Protein AF-0000000068181674 (afdb_homodimer)

Foldseek 3Di:
DFEEEEAPAPQVVVLCVVVVDDGDYYYPDDDLVVAAAAYEYEEADDLVSLQSNVVRHYKYWYFDFQDDPVCPPHRDHNVVRVVRVTDIDTDHHHDDDD/DFEEEEAPAPQVVVLCVVVVDDGDYYYPDDDLVVAAAAYEYEEADDLVSLQSNVVRHYKYWYFDFQDDPVCPPHRDHNVVRVVRVTDIDTDHHHDDDD

Nearest PDB structures (foldseek):
  8e8t-assembly2_B-2  TM=4.497E-01  e=5.467E-01  Homo sapiens
  2xoe-assembly1_A  TM=4.067E-01  e=7.596E-01  Bacillus anthracis
  1rlj-assembly1_A  TM=4.524E-01  e=8.665E-01  Bacillus subtilis
  4bmo-assembly1_B  TM=4.538E-01  e=2.483E+00  Bacillus cereus
  3gem-assembly1_A  TM=4.510E-01  e=2.483E+00  Pseudomonas savastanoi pv. phaseolicola 1448A

InterPro domains:
  IPR013443 CRISPR-associated protein Csx16 [PF09652] (4-93)
  IPR013443 CRISPR-associated protein Csx16 [TIGR02620] (4-96)

Organism: Nitrosomonas europaea (strain ATCC 19718 / CIP 103999 / KCTC 2705 / NBRC 14298) (NCBI:txid228410)

Structure (mmCIF, N/CA/C/O backbone):
data_AF-0000000068181674-model_v1
#
loop_
_entity.id
_entity.type
_entity.pdbx_description
1 polymer 'CRISPR-associated protein Csx16'
#
loop_
_atom_site.group_PDB
_atom_site.id
_atom_site.type_symbol
_atom_site.label_atom_id
_atom_site.label_alt_id
_atom_site.label_comp_id
_atom_site.label_asym_id
_atom_site.label_entity_id
_atom_site.label_seq_id
_atom_site.pdbx_PDB_ins_code
_atom_site.Cartn_x
_atom_site.Cartn_y
_atom_site.Cartn_z
_atom_site.occupancy
_atom_site.B_iso_or_equiv
_atom_site.auth_seq_id
_atom_site.auth_comp_id
_atom_site.auth_asym_id
_atom_site.auth_atom_id
_atom_site.pdbx_PDB_model_num
ATOM 1 N N . MET A 1 1 ? -7.051 23.75 1.435 1 91.75 1 MET A N 1
ATOM 2 C CA . MET A 1 1 ? -6.094 22.719 1.052 1 91.75 1 MET A CA 1
ATOM 3 C C . MET A 1 1 ? -5.191 22.344 2.227 1 91.75 1 MET A C 1
ATOM 5 O O . MET A 1 1 ? -4.543 23.219 2.812 1 91.75 1 MET A O 1
ATOM 9 N N . THR A 1 2 ? -5.293 21.156 2.771 1 97.38 2 THR A N 1
ATOM 10 C CA . THR A 1 2 ? -4.539 20.672 3.922 1 97.38 2 THR A CA 1
ATOM 11 C C . THR A 1 2 ? -3.496 19.641 3.494 1 97.38 2 THR A C 1
ATOM 13 O O . THR A 1 2 ? -3.779 18.766 2.666 1 97.38 2 THR A O 1
ATOM 16 N N . ILE A 1 3 ? -2.301 19.875 4.055 1 98 3 ILE A N 1
ATOM 17 C CA . ILE A 1 3 ? -1.263 18.859 3.855 1 98 3 ILE A CA 1
ATOM 18 C C . ILE A 1 3 ? -1.178 17.953 5.082 1 98 3 ILE A C 1
ATOM 20 O O . ILE A 1 3 ? -0.854 18.422 6.18 1 98 3 ILE A O 1
ATOM 24 N N . TRP A 1 4 ? -1.473 16.703 4.855 1 98.19 4 TRP A N 1
ATOM 25 C CA . TRP A 1 4 ? -1.435 15.688 5.898 1 98.19 4 TRP A CA 1
ATOM 26 C C . TRP A 1 4 ? -0.136 14.883 5.832 1 98.19 4 TRP A C 1
ATOM 28 O O . TRP A 1 4 ? 0.267 14.43 4.762 1 98.19 4 TRP A O 1
ATOM 38 N N . LEU A 1 5 ? 0.515 14.797 6.992 1 98.12 5 LEU A N 1
ATOM 39 C CA . LEU A 1 5 ? 1.576 13.805 7.156 1 98.12 5 LEU A CA 1
ATOM 40 C C . LEU A 1 5 ? 1.089 12.617 7.98 1 98.12 5 LEU A C 1
ATOM 42 O O . LEU A 1 5 ? 0.778 12.758 9.164 1 98.12 5 LEU A O 1
ATOM 46 N N . VAL A 1 6 ? 1.04 11.484 7.312 1 97.12 6 VAL A N 1
ATOM 47 C CA . VAL A 1 6 ? 0.484 10.305 7.973 1 97.12 6 VAL A CA 1
ATOM 48 C C . VAL A 1 6 ? 1.575 9.25 8.156 1 97.12 6 VAL A C 1
ATOM 50 O O . VAL A 1 6 ? 1.939 8.555 7.203 1 97.12 6 VAL A O 1
ATOM 53 N N . THR A 1 7 ? 2.062 9.094 9.344 1 95.38 7 THR A N 1
ATOM 54 C CA . THR A 1 7 ? 3.082 8.102 9.672 1 95.38 7 THR A CA 1
ATOM 55 C C . THR A 1 7 ? 3.225 7.961 11.188 1 95.38 7 THR A C 1
ATOM 57 O O . THR A 1 7 ? 3.08 8.938 11.93 1 95.38 7 THR A O 1
ATOM 60 N N . ARG A 1 8 ? 3.488 6.75 11.57 1 92.56 8 ARG A N 1
ATOM 61 C CA . ARG A 1 8 ? 3.75 6.527 12.992 1 92.56 8 ARG A CA 1
ATOM 62 C C . ARG A 1 8 ? 5.246 6.504 13.273 1 92.56 8 ARG A C 1
ATOM 64 O O . ARG A 1 8 ? 5.664 6.387 14.43 1 92.56 8 ARG A O 1
ATOM 71 N N . HIS A 1 9 ? 6.109 6.562 12.219 1 93.62 9 HIS A N 1
ATOM 72 C CA . HIS A 1 9 ? 7.555 6.391 12.359 1 93.62 9 HIS A CA 1
ATOM 73 C C . HIS A 1 9 ? 8.25 7.727 12.57 1 93.62 9 HIS A C 1
ATOM 75 O O . HIS A 1 9 ? 8.234 8.586 11.688 1 93.62 9 HIS A O 1
ATOM 81 N N . P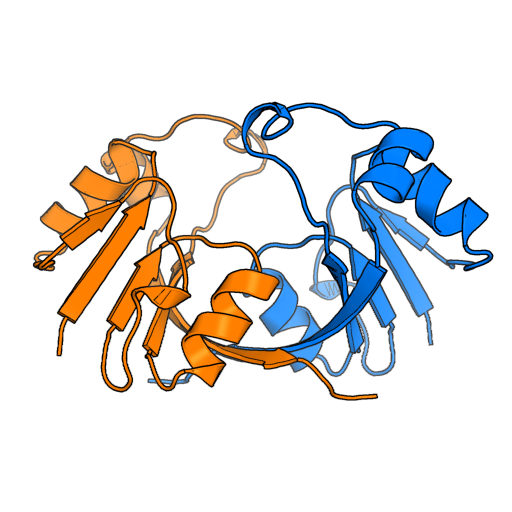RO A 1 10 ? 8.961 7.855 13.672 1 95.62 10 PRO A N 1
ATOM 82 C CA . PRO A 1 10 ? 9.641 9.125 13.938 1 95.62 10 PRO A CA 1
ATOM 83 C C . PRO A 1 10 ? 10.672 9.477 12.859 1 95.62 10 PRO A C 1
ATOM 85 O O . PRO A 1 10 ? 10.852 10.648 12.531 1 95.62 10 PRO A O 1
ATOM 88 N N . GLY A 1 11 ? 11.352 8.469 12.359 1 96.75 11 GLY A N 1
ATOM 89 C CA . GLY A 1 11 ? 12.312 8.703 11.297 1 96.75 11 GLY A CA 1
ATOM 90 C C . GLY A 1 11 ? 11.695 9.336 10.062 1 96.75 11 GLY A C 1
ATOM 91 O O . GLY A 1 11 ? 12.289 10.219 9.438 1 96.75 11 GLY A O 1
ATOM 92 N N . ALA A 1 12 ? 10.555 8.961 9.742 1 96.69 12 ALA A N 1
ATOM 93 C CA . ALA A 1 12 ? 9.852 9.508 8.586 1 96.69 12 ALA A CA 1
ATOM 94 C C . ALA A 1 12 ? 9.438 10.961 8.836 1 96.69 12 ALA A C 1
ATOM 96 O O . ALA A 1 12 ? 9.531 11.797 7.934 1 96.69 12 ALA A O 1
ATOM 97 N N . ILE A 1 13 ? 9 11.219 10.039 1 97.44 13 ILE A N 1
ATOM 98 C CA . ILE A 1 13 ? 8.617 12.578 10.391 1 97.44 13 ILE A CA 1
ATOM 99 C C . ILE A 1 13 ? 9.812 13.516 10.242 1 97.44 13 ILE A C 1
ATOM 101 O O . ILE A 1 13 ? 9.727 14.555 9.586 1 97.44 13 ILE A O 1
ATOM 105 N N . GLU A 1 14 ? 10.812 13.078 10.828 1 97.75 14 GLU A N 1
ATOM 106 C CA . GLU A 1 14 ? 12.039 13.867 10.773 1 97.75 14 GLU A CA 1
ATOM 107 C C . GLU A 1 14 ? 12.523 14.031 9.336 1 97.75 14 GLU A C 1
ATOM 109 O O . GLU A 1 14 ? 12.938 15.125 8.938 1 97.75 14 GLU A O 1
ATOM 114 N N . TRP A 1 15 ? 12.523 12.984 8.555 1 97.94 15 TRP A N 1
ATOM 115 C CA . TRP A 1 15 ? 12.977 13.016 7.168 1 97.94 15 TRP A CA 1
ATOM 116 C C . TRP A 1 15 ? 12.172 14.031 6.355 1 97.94 15 TRP A C 1
ATOM 118 O O . TRP A 1 15 ? 12.742 14.844 5.625 1 97.94 15 TRP A O 1
ATOM 128 N N . VAL A 1 16 ? 10.883 14.031 6.516 1 97.56 16 VAL A N 1
ATOM 129 C CA . VAL A 1 16 ? 10.023 14.945 5.77 1 97.56 16 VAL A CA 1
ATOM 130 C C . VAL A 1 16 ? 10.344 16.391 6.152 1 97.56 16 VAL A C 1
ATOM 132 O O . VAL A 1 16 ? 10.43 17.266 5.285 1 97.56 16 VAL A O 1
ATOM 135 N N . ALA A 1 17 ? 10.562 16.578 7.43 1 97.31 17 ALA A N 1
ATOM 136 C CA . ALA A 1 17 ? 10.93 17.906 7.898 1 97.31 17 ALA A CA 1
ATOM 137 C C . ALA A 1 17 ? 12.242 18.359 7.27 1 97.31 17 ALA A C 1
ATOM 139 O O . ALA A 1 17 ? 12.367 19.516 6.84 1 97.31 17 ALA A O 1
ATOM 140 N N . ARG A 1 18 ? 13.07 17.469 7.145 1 96.88 18 ARG A N 1
ATOM 141 C CA . ARG A 1 18 ? 14.391 17.797 6.602 1 96.88 18 ARG A CA 1
ATOM 142 C C . ARG A 1 18 ? 14.305 18.094 5.109 1 96.88 18 ARG A C 1
ATOM 144 O O . ARG A 1 18 ? 15.188 18.75 4.555 1 96.88 18 ARG A O 1
ATOM 151 N N . GLN A 1 19 ? 13.359 17.578 4.484 1 96.31 19 GLN A N 1
ATOM 152 C CA . GLN A 1 19 ? 13.156 17.859 3.068 1 96.31 19 GLN A CA 1
ATOM 153 C C . GLN A 1 19 ? 12.586 19.266 2.869 1 96.31 19 GLN A C 1
ATOM 155 O O . GLN A 1 19 ? 12.383 19.703 1.734 1 96.31 19 GLN A O 1
ATOM 160 N N . GLY A 1 20 ? 12.242 19.891 4.02 1 96.31 20 GLY A N 1
ATOM 161 C CA . GLY A 1 20 ? 11.695 21.234 3.949 1 96.31 20 GLY A CA 1
ATOM 162 C C . GLY A 1 20 ? 10.203 21.266 3.705 1 96.31 20 GLY A C 1
ATOM 163 O O . GLY A 1 20 ? 9.648 22.297 3.332 1 96.31 20 GLY A O 1
ATOM 164 N N . ILE A 1 21 ? 9.609 20.219 3.814 1 95.81 21 ILE A N 1
ATOM 165 C CA . ILE A 1 21 ? 8.172 20.141 3.592 1 95.81 21 ILE A CA 1
ATOM 166 C C . ILE A 1 21 ? 7.426 20.453 4.887 1 95.81 21 ILE A C 1
ATOM 168 O O . ILE A 1 21 ? 7.727 19.891 5.938 1 95.81 21 ILE A O 1
ATOM 172 N N . GLN A 1 22 ? 6.523 21.375 4.746 1 96.38 22 GLN A N 1
ATOM 173 C CA . GLN A 1 22 ? 5.637 21.688 5.859 1 96.38 22 GLN A CA 1
ATOM 174 C C . GLN A 1 22 ? 4.293 20.984 5.715 1 96.38 22 GLN A C 1
ATOM 176 O O . GLN A 1 22 ? 3.775 20.844 4.602 1 96.38 22 GLN A O 1
ATOM 181 N N . TRP A 1 23 ? 3.822 20.516 6.855 1 97.75 23 TRP A N 1
ATOM 182 C CA . TRP A 1 23 ? 2.492 19.922 6.863 1 97.75 23 TRP A CA 1
ATOM 183 C C . TRP A 1 23 ? 1.58 20.625 7.855 1 97.75 23 TRP A C 1
ATOM 185 O O . TRP A 1 23 ? 2.057 21.312 8.773 1 97.75 23 TRP A O 1
ATOM 195 N N . ASP A 1 24 ? 0.344 20.547 7.641 1 98.12 24 ASP A N 1
ATOM 196 C CA . ASP A 1 24 ? -0.648 21.203 8.484 1 98.12 24 ASP A CA 1
ATOM 197 C C . ASP A 1 24 ? -1.092 20.297 9.625 1 98.12 24 ASP A C 1
ATOM 199 O O . ASP A 1 24 ? -1.322 20.75 10.742 1 98.12 24 ASP A O 1
ATOM 203 N N . LYS A 1 25 ? -1.248 19.016 9.305 1 97.62 25 LYS A N 1
ATOM 204 C CA . LYS A 1 25 ? -1.729 18.016 10.258 1 97.62 25 LYS A CA 1
ATOM 205 C C . LYS A 1 25 ? -0.875 16.75 10.211 1 97.62 25 LYS A C 1
ATOM 207 O O . LYS A 1 25 ? -0.442 16.328 9.141 1 97.62 25 LYS A O 1
ATOM 212 N N . HIS A 1 26 ? -0.649 16.188 11.375 1 97.06 26 HIS A N 1
ATOM 213 C CA . HIS A 1 26 ? 0.052 14.906 11.508 1 97.06 26 HIS A CA 1
ATOM 214 C C . HIS A 1 26 ? -0.822 13.867 12.203 1 97.06 26 HIS A C 1
ATOM 216 O O . HIS A 1 26 ? -1.514 14.18 13.172 1 97.06 26 HIS A O 1
ATOM 222 N N . ALA A 1 27 ? -0.809 12.656 11.633 1 95 27 ALA A N 1
ATOM 223 C CA . ALA A 1 27 ? -1.52 11.555 12.273 1 95 27 ALA A CA 1
ATOM 224 C C . ALA A 1 27 ? -0.778 10.234 12.078 1 95 27 ALA A C 1
ATOM 226 O O . ALA A 1 27 ? -0.215 9.984 11.008 1 95 27 ALA A O 1
ATOM 227 N N . ALA A 1 28 ? -0.839 9.328 13.109 1 91.88 28 ALA A N 1
ATOM 228 C CA . ALA A 1 28 ? -0.29 7.977 12.977 1 91.88 28 ALA A CA 1
ATOM 229 C C . ALA A 1 28 ? -1.179 7.105 12.094 1 91.88 28 ALA A C 1
ATOM 231 O O . ALA A 1 28 ? -0.692 6.195 11.422 1 91.88 28 ALA A O 1
ATOM 232 N N . HIS A 1 29 ? -2.439 7.348 12.18 1 89 29 HIS A N 1
ATOM 233 C CA . HIS A 1 29 ? -3.447 6.664 11.383 1 89 29 HIS A CA 1
ATOM 234 C C . HIS A 1 29 ? -4.477 7.645 10.828 1 89 29 HIS A C 1
ATOM 236 O O . HIS A 1 29 ? -4.953 8.523 11.555 1 89 29 HIS A O 1
ATOM 242 N N . LEU A 1 30 ? -4.82 7.512 9.586 1 89.94 30 LEU A N 1
ATOM 243 C CA . LEU A 1 30 ? -5.727 8.453 8.945 1 89.94 30 LEU A CA 1
ATOM 244 C C . LEU A 1 30 ? -7.121 7.855 8.797 1 89.94 30 LEU A C 1
ATOM 246 O O . LEU A 1 30 ? -7.266 6.691 8.422 1 89.94 30 LEU A O 1
ATOM 250 N N . ASP A 1 31 ? -8.062 8.594 9.188 1 90.5 31 ASP A N 1
ATOM 251 C CA . ASP A 1 31 ? -9.438 8.336 8.789 1 90.5 31 ASP A CA 1
ATOM 252 C C . ASP A 1 31 ? -9.789 9.07 7.496 1 90.5 31 ASP A C 1
ATOM 254 O O . ASP A 1 31 ? -9.875 10.305 7.48 1 90.5 31 ASP A O 1
ATOM 258 N N . PRO A 1 32 ? -9.984 8.336 6.48 1 91.44 32 PRO A N 1
ATOM 259 C CA . PRO A 1 32 ? -10.211 8.984 5.184 1 91.44 32 PRO A CA 1
ATOM 260 C C . PRO A 1 32 ? -11.367 9.977 5.219 1 91.44 32 PRO A C 1
ATOM 262 O O . PRO A 1 32 ? -11.445 10.867 4.371 1 91.44 32 PRO A O 1
ATOM 265 N N . CYS A 1 33 ? -12.273 9.805 6.152 1 92 33 CYS A N 1
ATOM 266 C CA . CYS A 1 33 ? -13.422 10.703 6.238 1 92 33 CYS A CA 1
ATOM 267 C C . CYS A 1 33 ? -12.969 12.125 6.547 1 92 33 CYS A C 1
ATOM 269 O O . CYS A 1 33 ? -13.727 13.078 6.332 1 92 33 CYS A O 1
ATOM 271 N N . GLU A 1 34 ? -11.797 12.266 6.992 1 94.94 34 GLU A N 1
ATOM 272 C CA . GLU A 1 34 ? -11.266 13.578 7.336 1 94.94 34 GLU A CA 1
ATOM 273 C C . GLU A 1 34 ? -10.672 14.266 6.113 1 94.94 34 GLU A C 1
ATOM 275 O O . GLU A 1 34 ? -10.375 15.461 6.152 1 94.94 34 GLU A O 1
ATOM 280 N N . ILE A 1 35 ? -10.5 13.586 5.031 1 96.38 35 ILE A N 1
ATOM 281 C CA . ILE A 1 35 ? -9.859 14.109 3.828 1 96.38 35 ILE A CA 1
ATOM 282 C C . ILE A 1 35 ? -10.891 14.82 2.959 1 96.38 35 ILE A C 1
ATOM 284 O O . ILE A 1 35 ? -12.008 14.32 2.773 1 96.38 35 ILE A O 1
ATOM 288 N N . THR A 1 36 ? -10.523 15.922 2.498 1 96.06 36 THR A N 1
ATOM 289 C CA . THR A 1 36 ? -11.367 16.672 1.573 1 96.06 36 THR A CA 1
ATOM 290 C C . THR A 1 36 ? -10.672 16.844 0.228 1 96.06 36 THR A C 1
ATOM 292 O O . THR A 1 36 ? -9.445 16.719 0.135 1 96.06 36 THR A O 1
ATOM 295 N N . ALA A 1 37 ? -11.531 17.078 -0.773 1 97.81 37 ALA A N 1
ATOM 296 C CA . ALA A 1 37 ? -10.992 17.297 -2.111 1 97.81 37 ALA A CA 1
ATOM 297 C C . ALA A 1 37 ? -9.969 18.422 -2.109 1 97.81 37 ALA A C 1
ATOM 299 O O . ALA A 1 37 ? -10.188 19.469 -1.49 1 97.81 37 ALA A O 1
ATOM 300 N N . GLY A 1 38 ? -8.852 18.188 -2.746 1 98 38 GLY A N 1
ATOM 301 C CA . GLY A 1 38 ? -7.812 19.203 -2.834 1 98 38 GLY A CA 1
ATOM 302 C C . GLY A 1 38 ? -6.719 19.031 -1.796 1 98 38 GLY A C 1
ATOM 303 O O . GLY A 1 38 ? -5.648 19.625 -1.912 1 98 38 GLY A O 1
ATOM 304 N N . ASP A 1 39 ? -6.945 18.203 -0.782 1 98.38 39 ASP A N 1
ATOM 305 C CA . ASP A 1 39 ? -5.918 17.906 0.216 1 98.38 39 ASP A CA 1
ATOM 306 C C . ASP A 1 39 ? -4.766 17.125 -0.394 1 98.38 39 ASP A C 1
ATOM 308 O O . ASP A 1 39 ? -4.891 16.578 -1.496 1 98.38 39 ASP A O 1
ATOM 312 N N . THR A 1 40 ? -3.666 17.234 0.271 1 98.19 40 THR A N 1
ATOM 313 C CA . THR A 1 40 ? -2.508 16.391 -0.017 1 98.19 40 THR A CA 1
ATOM 314 C C . THR A 1 40 ? -2.199 15.477 1.163 1 98.19 40 THR A C 1
ATOM 316 O O . THR A 1 40 ? -2.16 15.922 2.311 1 98.19 40 THR A O 1
ATOM 319 N N . VAL A 1 41 ? -2.074 14.25 0.87 1 98.25 41 VAL A N 1
ATOM 320 C CA . VAL A 1 41 ? -1.727 13.281 1.903 1 98.25 41 VAL A CA 1
ATOM 321 C C . VAL A 1 41 ? -0.357 12.68 1.604 1 98.25 41 VAL A C 1
ATOM 323 O O . VAL A 1 41 ? -0.128 12.148 0.512 1 98.25 41 VAL A O 1
ATOM 326 N N . ILE A 1 42 ? 0.535 12.75 2.58 1 97.69 42 ILE A N 1
ATOM 327 C CA . ILE A 1 42 ? 1.885 12.203 2.498 1 97.69 42 ILE A CA 1
ATOM 328 C C . ILE A 1 42 ? 2.041 11.062 3.508 1 97.69 42 ILE A C 1
ATOM 330 O O . ILE A 1 42 ? 1.761 11.242 4.695 1 97.69 42 ILE A O 1
ATOM 334 N N . GLY A 1 43 ? 2.568 9.922 2.986 1 94.62 43 GLY A N 1
ATOM 335 C CA . GLY A 1 43 ? 2.848 8.805 3.871 1 94.62 43 GLY A CA 1
ATOM 336 C C . GLY A 1 43 ? 2.822 7.461 3.162 1 94.62 43 GLY A C 1
ATOM 337 O O . GLY A 1 43 ? 2.568 7.395 1.958 1 94.62 43 GLY A O 1
ATOM 338 N N . SER A 1 44 ? 3.189 6.449 3.863 1 90.44 44 SER A N 1
ATOM 339 C CA . SER A 1 44 ? 3.074 5.082 3.359 1 90.44 44 SER A CA 1
ATOM 340 C C . SER A 1 44 ? 1.793 4.418 3.855 1 90.44 44 SER A C 1
ATOM 342 O O . SER A 1 44 ? 1.709 4.008 5.016 1 90.44 44 SER A O 1
ATOM 344 N N . LEU A 1 45 ? 0.829 4.332 3.043 1 91.62 45 LEU A N 1
ATOM 345 C CA . LEU A 1 45 ? -0.489 3.848 3.441 1 91.62 45 LEU A CA 1
ATOM 346 C C . LEU A 1 45 ? -0.857 2.582 2.674 1 91.62 45 LEU A C 1
ATOM 348 O O . LEU A 1 45 ? -0.325 2.33 1.59 1 91.62 45 LEU A O 1
ATOM 352 N N . PRO A 1 46 ? -1.773 1.8 3.283 1 90.5 46 PRO A N 1
ATOM 353 C CA . PRO A 1 46 ? -2.283 0.651 2.529 1 90.5 46 PRO A CA 1
ATOM 354 C C . PRO A 1 46 ? -2.986 1.058 1.237 1 90.5 46 PRO A C 1
ATOM 356 O O . PRO A 1 46 ? -3.541 2.156 1.151 1 90.5 46 PRO A O 1
ATOM 359 N N . ILE A 1 47 ? -2.99 0.216 0.316 1 95 47 ILE A N 1
ATOM 360 C CA . ILE A 1 47 ? -3.514 0.462 -1.023 1 95 47 ILE A CA 1
ATOM 361 C C . ILE A 1 47 ? -4.969 0.92 -0.933 1 95 47 ILE A C 1
ATOM 363 O O . ILE A 1 47 ? -5.379 1.843 -1.64 1 95 47 ILE A O 1
ATOM 367 N N . ASN A 1 48 ? -5.777 0.306 -0.069 1 92.5 48 ASN A N 1
ATOM 368 C CA . ASN A 1 48 ? -7.199 0.626 0.004 1 92.5 48 ASN A CA 1
ATOM 369 C C . ASN A 1 48 ? -7.43 2.033 0.547 1 92.5 48 ASN A C 1
ATOM 371 O O . ASN A 1 48 ? -8.359 2.723 0.123 1 92.5 48 ASN A O 1
ATOM 375 N N . LEU A 1 49 ? -6.605 2.426 1.421 1 92.5 49 LEU A N 1
ATOM 376 C CA . LEU A 1 49 ? -6.734 3.775 1.957 1 92.5 49 LEU A CA 1
ATOM 377 C C . LEU A 1 49 ? -6.277 4.812 0.937 1 92.5 49 LEU A C 1
ATOM 379 O O . LEU A 1 49 ? -6.906 5.859 0.783 1 92.5 49 LEU A O 1
ATOM 383 N N . ALA A 1 50 ? -5.168 4.523 0.283 1 96.19 50 ALA A N 1
ATOM 384 C CA . ALA A 1 50 ? -4.703 5.402 -0.786 1 96.19 50 ALA A CA 1
ATOM 385 C C . ALA A 1 50 ? -5.777 5.578 -1.855 1 96.19 50 ALA A C 1
ATOM 387 O O . ALA A 1 50 ? -5.984 6.688 -2.359 1 96.19 50 ALA A O 1
ATOM 388 N N . ALA A 1 51 ? -6.445 4.523 -2.15 1 96.56 51 ALA A N 1
ATOM 389 C CA . ALA A 1 51 ? -7.523 4.582 -3.133 1 96.56 51 ALA A CA 1
ATOM 390 C C . ALA A 1 51 ? -8.648 5.5 -2.66 1 96.56 51 ALA A C 1
ATOM 392 O O . ALA A 1 51 ? -9.188 6.281 -3.443 1 96.56 51 ALA A O 1
ATOM 393 N N . GLU A 1 52 ? -8.977 5.336 -1.415 1 95.62 52 GLU A N 1
ATOM 394 C CA . GLU A 1 52 ? -10.031 6.184 -0.867 1 95.62 52 GLU A CA 1
ATOM 395 C C . GLU A 1 52 ? -9.633 7.656 -0.892 1 95.62 52 GLU A C 1
ATOM 397 O O . GLU A 1 52 ? -10.453 8.523 -1.194 1 95.62 52 GLU A O 1
ATOM 402 N N . ILE A 1 53 ? -8.406 7.941 -0.55 1 96.88 53 ILE A N 1
ATOM 403 C CA . ILE A 1 53 ? -7.867 9.297 -0.596 1 96.88 53 ILE A CA 1
ATOM 404 C C . ILE A 1 53 ? -8.016 9.867 -2.008 1 96.88 53 ILE A C 1
ATOM 406 O O . ILE A 1 53 ? -8.523 10.977 -2.188 1 96.88 53 ILE A O 1
ATOM 410 N N . CYS A 1 54 ? -7.586 9.117 -2.986 1 97.81 54 CYS A N 1
ATOM 411 C CA . CYS A 1 54 ? -7.699 9.539 -4.379 1 97.81 54 CYS A CA 1
ATOM 412 C C . CYS A 1 54 ? -9.164 9.727 -4.773 1 97.81 54 CYS A C 1
ATOM 414 O O . CYS A 1 54 ? -9.508 10.688 -5.461 1 97.81 54 CYS A O 1
ATOM 416 N N . ASN A 1 55 ? -9.938 8.812 -4.328 1 97 55 ASN A N 1
ATOM 417 C CA . ASN A 1 55 ? -11.359 8.867 -4.652 1 97 55 ASN A CA 1
ATOM 418 C C . ASN A 1 55 ? -12.008 10.141 -4.117 1 97 55 ASN A C 1
ATOM 420 O O . ASN A 1 55 ? -12.953 10.656 -4.715 1 97 55 ASN A O 1
ATOM 424 N N . ARG A 1 56 ? -11.531 10.633 -3.092 1 97.19 56 ARG A N 1
ATOM 425 C CA . ARG A 1 56 ? -12.086 11.82 -2.457 1 97.19 56 ARG A CA 1
ATOM 426 C C . ARG A 1 56 ? -11.492 13.094 -3.064 1 97.19 56 ARG A C 1
ATOM 428 O O . ARG A 1 56 ? -11.781 14.195 -2.607 1 97.19 56 ARG A O 1
ATOM 435 N N . GLY A 1 57 ? -10.633 12.875 -3.971 1 97.75 57 GLY A N 1
ATOM 436 C CA . GLY A 1 57 ? -10.133 14.008 -4.738 1 97.75 57 GLY A CA 1
ATOM 437 C C . GLY A 1 57 ? -8.883 14.625 -4.148 1 97.75 57 GLY A C 1
ATOM 438 O O . GLY A 1 57 ? -8.523 15.758 -4.48 1 97.75 57 GLY A O 1
ATOM 439 N N . ALA A 1 58 ? -8.227 13.898 -3.242 1 98.12 58 ALA A N 1
ATOM 440 C CA . ALA A 1 58 ? -6.965 14.367 -2.668 1 98.12 58 ALA A CA 1
ATOM 441 C C . ALA A 1 58 ? -5.77 13.773 -3.416 1 98.12 58 ALA A C 1
ATOM 443 O O . ALA A 1 58 ? -5.922 12.812 -4.176 1 98.12 58 ALA A O 1
ATOM 444 N N . ARG A 1 59 ? -4.66 14.406 -3.264 1 98.06 59 ARG A N 1
ATOM 445 C CA . ARG A 1 59 ? -3.414 13.891 -3.814 1 98.06 59 ARG A CA 1
ATOM 446 C C . ARG A 1 59 ? -2.699 13 -2.807 1 98.06 59 ARG A C 1
ATOM 448 O O . ARG A 1 59 ? -2.646 13.312 -1.616 1 98.06 59 ARG A O 1
ATOM 455 N N . TYR A 1 60 ? -2.176 11.922 -3.289 1 98.12 60 TYR A N 1
ATOM 456 C CA . TYR A 1 60 ? -1.485 10.977 -2.418 1 98.12 60 TYR A CA 1
ATOM 457 C C . TYR A 1 60 ? -0.017 10.844 -2.809 1 98.12 60 TYR A C 1
ATOM 459 O O . TYR A 1 60 ? 0.301 10.531 -3.957 1 98.12 60 TYR A O 1
ATOM 467 N N . PHE A 1 61 ? 0.845 11.102 -1.862 1 97.94 61 PHE A N 1
ATOM 468 C CA . PHE A 1 61 ? 2.285 10.945 -2.029 1 97.94 61 PHE A CA 1
ATOM 469 C C . PHE A 1 61 ? 2.811 9.828 -1.133 1 97.94 61 PHE A C 1
ATOM 471 O O . PHE A 1 61 ? 2.744 9.93 0.094 1 97.94 61 PHE A O 1
ATOM 478 N N . ASN A 1 62 ? 3.342 8.836 -1.743 1 97.25 62 ASN A N 1
ATOM 479 C CA . ASN A 1 62 ? 3.953 7.711 -1.045 1 97.25 62 ASN A CA 1
ATOM 480 C C . ASN A 1 62 ? 5.422 7.977 -0.729 1 97.25 62 ASN A C 1
ATOM 482 O O . ASN A 1 62 ? 6.148 8.523 -1.558 1 97.25 62 ASN A O 1
ATOM 486 N N . LEU A 1 63 ? 5.848 7.633 0.503 1 95.5 63 LEU A N 1
ATOM 487 C CA . LEU A 1 63 ? 7.273 7.598 0.826 1 95.5 63 LEU A CA 1
ATOM 488 C C . LEU A 1 63 ? 7.922 6.324 0.3 1 95.5 63 LEU A C 1
ATOM 490 O O . LEU A 1 63 ? 7.758 5.25 0.889 1 95.5 63 LEU A O 1
ATOM 494 N N . SER A 1 64 ? 8.664 6.422 -0.76 1 93 64 SER A N 1
ATOM 495 C CA . SER A 1 64 ? 9.312 5.281 -1.402 1 93 64 SER A CA 1
ATOM 496 C C . SER A 1 64 ? 10.773 5.168 -0.983 1 93 64 SER A C 1
ATOM 498 O O . SER A 1 64 ? 11.453 6.18 -0.792 1 93 64 SER A O 1
ATOM 500 N N . LEU A 1 65 ? 11.18 3.936 -0.887 1 92.06 65 LEU A N 1
ATOM 501 C CA . LEU A 1 65 ? 12.547 3.65 -0.452 1 92.06 65 LEU A CA 1
ATOM 502 C C . LEU A 1 65 ? 13.18 2.57 -1.323 1 92.06 65 LEU A C 1
ATOM 504 O O . LEU A 1 65 ? 12.477 1.703 -1.852 1 92.06 65 LEU A O 1
ATOM 508 N N . ASN A 1 66 ? 14.445 2.643 -1.565 1 90.19 66 ASN A N 1
ATOM 509 C CA . ASN A 1 66 ? 15.25 1.495 -1.968 1 90.19 66 ASN A CA 1
ATOM 510 C C . ASN A 1 66 ? 15.797 0.745 -0.759 1 90.19 66 ASN A C 1
ATOM 512 O O . ASN A 1 66 ? 16.953 0.938 -0.375 1 90.19 66 ASN A O 1
ATOM 516 N N . LEU A 1 67 ? 14.969 -0.025 -0.197 1 86.19 67 LEU A N 1
ATOM 517 C CA . LEU A 1 67 ? 15.242 -0.632 1.101 1 86.19 67 LEU A CA 1
ATOM 518 C C . LEU A 1 67 ? 15.844 -2.021 0.933 1 86.19 67 LEU A C 1
ATOM 520 O O . LEU A 1 67 ? 15.188 -2.932 0.422 1 86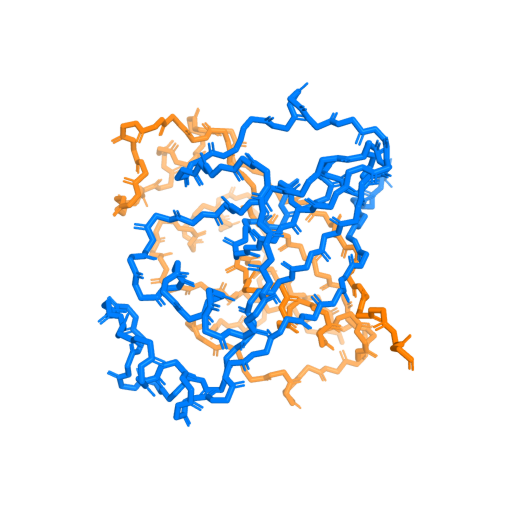.19 67 LEU A O 1
ATOM 524 N N . PRO A 1 68 ? 17.062 -2.113 1.347 1 86.56 68 PRO A N 1
ATOM 525 C CA . PRO A 1 68 ? 17.641 -3.461 1.295 1 86.56 68 PRO A CA 1
ATOM 526 C C . PRO A 1 68 ? 16.891 -4.449 2.195 1 86.56 68 PRO A C 1
ATOM 528 O O . PRO A 1 68 ? 16.266 -4.043 3.176 1 86.56 68 PRO A O 1
ATOM 531 N N . ALA A 1 69 ? 16.953 -5.711 1.847 1 81.5 69 ALA A N 1
ATOM 532 C CA . ALA A 1 69 ? 16.188 -6.766 2.504 1 81.5 69 ALA A CA 1
ATOM 533 C C . ALA A 1 69 ? 16.469 -6.805 4 1 81.5 69 ALA A C 1
ATOM 535 O O . ALA A 1 69 ? 15.57 -7.031 4.809 1 81.5 69 ALA A O 1
ATOM 536 N N . HIS A 1 70 ? 17.719 -6.508 4.387 1 85 70 HIS A N 1
ATOM 537 C CA . HIS A 1 70 ? 18.141 -6.691 5.777 1 85 70 HIS A CA 1
ATOM 538 C C . HIS A 1 70 ? 17.609 -5.559 6.656 1 85 70 HIS A C 1
ATOM 540 O O . HIS A 1 70 ? 17.641 -5.664 7.887 1 85 70 HIS A O 1
ATOM 546 N N . LEU A 1 71 ? 17.094 -4.516 6.117 1 86.5 71 LEU A N 1
ATOM 547 C CA . LEU A 1 71 ? 16.562 -3.389 6.879 1 86.5 71 LEU A CA 1
ATOM 548 C C . LEU A 1 71 ? 15.039 -3.455 6.969 1 86.5 71 LEU A C 1
ATOM 550 O O . LEU A 1 71 ? 14.422 -2.666 7.688 1 86.5 71 LEU A O 1
ATOM 554 N N . ARG A 1 72 ? 14.492 -4.418 6.266 1 79.12 72 ARG A N 1
ATOM 555 C CA . ARG A 1 72 ? 13.039 -4.516 6.273 1 79.12 72 ARG A CA 1
ATOM 556 C C . ARG A 1 72 ? 12.523 -4.922 7.648 1 79.12 72 ARG A C 1
ATOM 558 O O . ARG A 1 72 ? 13.133 -5.746 8.328 1 79.12 72 ARG A O 1
ATOM 565 N N . GLY A 1 73 ? 11.383 -4.289 8.07 1 75.81 73 GLY A N 1
ATOM 566 C CA . GLY A 1 73 ? 10.766 -4.59 9.352 1 75.81 73 GLY A CA 1
ATOM 567 C C . GLY A 1 73 ? 11.383 -3.818 10.5 1 75.81 73 GLY A C 1
ATOM 568 O O . GLY A 1 73 ? 10.945 -3.949 11.648 1 75.81 73 GLY A O 1
ATOM 569 N N . ARG A 1 74 ? 12.391 -3.02 10.242 1 83.94 74 ARG A N 1
ATOM 570 C CA . ARG A 1 74 ? 13.055 -2.246 11.281 1 83.94 74 ARG A CA 1
ATOM 571 C C . ARG A 1 74 ? 12.609 -0.789 11.258 1 83.94 74 ARG A C 1
ATOM 573 O O . ARG A 1 74 ? 12.188 -0.283 10.211 1 83.94 74 ARG A O 1
ATOM 580 N N . GLU A 1 75 ? 12.711 -0.271 12.445 1 91.25 75 GLU A N 1
ATOM 581 C CA . GLU A 1 75 ? 12.523 1.175 12.516 1 91.25 75 GLU A CA 1
ATOM 582 C C . GLU A 1 75 ? 13.75 1.921 12.008 1 91.25 75 GLU A C 1
ATOM 584 O O . GLU A 1 75 ? 14.859 1.709 12.508 1 91.25 75 GLU A O 1
ATOM 589 N N . LEU A 1 76 ? 13.586 2.842 11.109 1 94.75 76 LEU A N 1
ATOM 590 C CA . LEU A 1 76 ? 14.695 3.559 10.484 1 94.75 76 LEU A CA 1
ATOM 591 C C . LEU A 1 76 ? 14.719 5.016 10.93 1 94.75 76 LEU A C 1
ATOM 593 O O . LEU A 1 76 ? 13.664 5.629 11.125 1 94.75 76 LEU A O 1
ATOM 597 N N . ASP A 1 77 ? 15.938 5.5 11.055 1 96.12 77 ASP A N 1
ATOM 598 C CA . ASP A 1 77 ? 16.047 6.93 11.32 1 96.12 77 ASP A CA 1
ATOM 599 C C . ASP A 1 77 ? 16.156 7.727 10.023 1 96.12 77 ASP A C 1
ATOM 601 O O . ASP A 1 77 ? 16.219 7.148 8.938 1 96.12 77 ASP A O 1
ATOM 605 N N . ALA A 1 78 ? 16.109 9.055 10.109 1 97.06 78 ALA A N 1
ATOM 606 C CA . ALA A 1 78 ? 16.062 9.938 8.945 1 97.06 78 ALA A CA 1
ATOM 607 C C . ALA A 1 78 ? 17.312 9.773 8.078 1 97.06 78 ALA A C 1
ATOM 609 O O . ALA A 1 78 ? 17.234 9.828 6.852 1 97.06 78 ALA A O 1
ATOM 610 N N . ALA A 1 79 ? 18.391 9.641 8.711 1 96.94 79 ALA A N 1
ATOM 611 C CA . ALA A 1 79 ? 19.641 9.477 7.965 1 96.94 79 ALA A CA 1
ATOM 612 C C . ALA A 1 79 ? 19.625 8.188 7.148 1 96.94 79 ALA A C 1
ATOM 614 O O . ALA A 1 79 ? 20.062 8.18 5.992 1 96.94 79 ALA A O 1
ATOM 615 N N . THR A 1 80 ? 19.141 7.152 7.781 1 96.44 80 THR A N 1
ATOM 616 C CA . THR A 1 80 ? 19.047 5.879 7.078 1 96.44 80 THR A CA 1
ATOM 617 C C . THR A 1 80 ? 18.047 5.973 5.926 1 96.44 80 THR A C 1
ATOM 619 O O . THR A 1 80 ? 18.281 5.414 4.852 1 96.44 80 THR A O 1
ATOM 622 N N . LEU A 1 81 ? 16.938 6.684 6.141 1 96.44 81 LEU A N 1
ATOM 623 C CA . LEU A 1 81 ? 15.977 6.898 5.059 1 96.44 81 LEU A CA 1
ATOM 624 C C . LEU A 1 81 ? 16.641 7.594 3.875 1 96.44 81 LEU A C 1
ATOM 626 O O . LEU A 1 81 ? 16.438 7.199 2.725 1 96.44 81 LEU A O 1
ATOM 630 N N . THR A 1 82 ? 17.406 8.547 4.203 1 96.31 82 THR A N 1
ATOM 631 C CA . THR A 1 82 ? 18.141 9.266 3.156 1 96.31 82 THR A CA 1
ATOM 632 C C . THR A 1 82 ? 19.094 8.328 2.422 1 96.31 82 THR A C 1
ATOM 634 O O . THR A 1 82 ? 19.156 8.352 1.191 1 96.31 82 THR A O 1
ATOM 637 N N . ALA A 1 83 ? 19.75 7.484 3.176 1 95.69 83 ALA A N 1
ATOM 638 C CA . ALA A 1 83 ? 20.688 6.527 2.596 1 95.69 83 ALA A CA 1
ATOM 639 C C . ALA A 1 83 ? 19.953 5.531 1.695 1 95.69 83 ALA A C 1
ATOM 641 O O . ALA A 1 83 ? 20.516 5.059 0.704 1 95.69 83 ALA A O 1
ATOM 642 N N . CYS A 1 84 ? 18.734 5.281 2.068 1 95.44 84 CYS A N 1
ATOM 643 C CA . CYS A 1 84 ? 17.922 4.359 1.283 1 95.44 84 CYS A CA 1
ATOM 644 C C . CYS A 1 84 ? 17.219 5.09 0.147 1 95.44 84 CYS A C 1
ATOM 646 O O . CYS A 1 84 ? 16.297 4.551 -0.46 1 95.44 84 CYS A O 1
ATOM 648 N N . GLU A 1 85 ? 17.547 6.348 -0.114 1 95.69 85 GLU A N 1
ATOM 649 C CA . GLU A 1 85 ? 17.047 7.156 -1.222 1 95.69 85 GLU A CA 1
ATOM 650 C C . GLU A 1 85 ? 15.539 7.383 -1.104 1 95.69 85 GLU A C 1
ATOM 652 O O . GLU A 1 85 ? 14.805 7.23 -2.082 1 95.69 85 GLU A O 1
ATOM 657 N N . ALA A 1 86 ? 15.203 7.727 0.064 1 95.38 86 ALA A N 1
ATOM 658 C CA . ALA A 1 86 ? 13.797 8.039 0.303 1 95.38 86 ALA A CA 1
ATOM 659 C C . ALA A 1 86 ? 13.32 9.156 -0.625 1 95.38 86 ALA A C 1
ATOM 661 O O . ALA A 1 86 ? 14.047 10.117 -0.872 1 95.38 86 ALA A O 1
ATOM 662 N N . ARG A 1 87 ? 12.195 9.031 -1.181 1 94.88 87 ARG A N 1
ATOM 663 C CA . ARG A 1 87 ? 11.57 10.047 -2.025 1 94.88 87 ARG A CA 1
ATOM 664 C C . ARG A 1 87 ? 10.055 10.023 -1.878 1 94.88 87 ARG A C 1
ATOM 666 O O . ARG A 1 87 ? 9.469 8.992 -1.534 1 94.88 87 ARG A O 1
ATOM 673 N N . LEU A 1 88 ? 9.438 11.117 -2.146 1 96.12 88 LEU A N 1
ATOM 674 C CA . LEU A 1 88 ? 7.98 11.227 -2.203 1 96.12 88 LEU A CA 1
ATOM 675 C C . LEU A 1 88 ? 7.484 11.148 -3.645 1 96.12 88 LEU A C 1
ATOM 677 O O . LEU A 1 88 ? 7.891 11.953 -4.484 1 96.12 88 LEU A O 1
ATOM 681 N N . GLU A 1 89 ? 6.699 10.188 -3.879 1 97 89 GLU A N 1
ATOM 682 C CA . GLU A 1 89 ? 6.188 9.984 -5.23 1 97 89 GLU A CA 1
ATOM 683 C C . GLU A 1 89 ? 4.66 9.961 -5.242 1 97 89 GLU A C 1
ATOM 685 O O . GLU A 1 89 ? 4.039 9.289 -4.414 1 97 89 GLU A O 1
ATOM 690 N N . GLU A 1 90 ? 4.156 10.664 -6.195 1 97.94 90 GLU A N 1
ATOM 691 C CA . GLU A 1 90 ? 2.701 10.75 -6.285 1 97.94 90 GLU A CA 1
ATOM 692 C C . GLU A 1 90 ? 2.129 9.562 -7.059 1 97.94 90 GLU A C 1
ATOM 694 O O . GLU A 1 90 ? 2.67 9.172 -8.094 1 97.94 90 GLU A O 1
ATOM 699 N N . TYR A 1 91 ? 1.053 9.047 -6.551 1 98.25 91 TYR A N 1
ATOM 700 C CA . TYR A 1 91 ? 0.365 7.941 -7.203 1 98.25 91 TYR A CA 1
ATOM 701 C C . TYR A 1 91 ? -1.129 8.219 -7.32 1 98.25 91 TYR A C 1
ATOM 703 O O . TYR A 1 91 ? -1.705 8.914 -6.48 1 98.25 91 TYR A O 1
ATOM 711 N N . ILE A 1 92 ? -1.696 7.734 -8.367 1 98.19 92 ILE A N 1
ATOM 712 C CA . ILE A 1 92 ? -3.145 7.59 -8.469 1 98.19 92 ILE A CA 1
ATOM 713 C C . ILE A 1 92 ? -3.533 6.129 -8.242 1 98.19 92 ILE A C 1
ATOM 715 O O . ILE A 1 92 ? -2.984 5.227 -8.883 1 98.19 92 ILE A O 1
ATOM 719 N N . VAL A 1 93 ? -4.367 5.941 -7.332 1 98 93 VAL A N 1
ATOM 720 C CA . VAL A 1 93 ? -4.852 4.609 -6.984 1 98 93 VAL A CA 1
ATOM 721 C C . VAL A 1 93 ? -6.367 4.551 -7.156 1 98 93 VAL A C 1
ATOM 723 O O . VAL A 1 93 ? -7.094 5.395 -6.621 1 98 93 VAL A O 1
ATOM 726 N N . LYS A 1 94 ? -6.836 3.545 -7.91 1 98 94 LYS A N 1
ATOM 727 C CA . LYS A 1 94 ? -8.266 3.408 -8.18 1 98 94 LYS A CA 1
ATOM 728 C C . LYS A 1 94 ? -8.719 1.958 -8.031 1 98 94 LYS A C 1
ATOM 730 O O . LYS A 1 94 ? -8.102 1.053 -8.602 1 98 94 LYS A O 1
ATOM 735 N N . LYS A 1 95 ? -9.711 1.772 -7.246 1 97.44 95 LYS A N 1
ATOM 736 C CA . LYS A 1 95 ? -10.344 0.456 -7.207 1 97.44 95 LYS A CA 1
ATOM 737 C C . LYS A 1 95 ? -11.062 0.151 -8.516 1 97.44 95 LYS A C 1
ATOM 739 O O . LYS A 1 95 ? -11.781 1 -9.047 1 97.44 95 LYS A O 1
ATOM 744 N N . VAL A 1 96 ? -10.781 -1.021 -9.008 1 95.62 96 VAL A N 1
ATOM 745 C CA . VAL A 1 96 ? -11.484 -1.429 -10.219 1 95.62 96 VAL A CA 1
ATOM 746 C C . VAL A 1 96 ? -12.883 -1.929 -9.859 1 95.62 96 VAL A C 1
ATOM 748 O O . VAL A 1 96 ? -13.039 -2.785 -8.984 1 95.62 96 VAL A O 1
ATOM 751 N N . ASN A 1 97 ? -13.898 -1.247 -10.219 1 82.12 97 ASN A N 1
ATOM 752 C CA . ASN A 1 97 ? -15.281 -1.624 -9.938 1 82.12 97 ASN A CA 1
ATOM 753 C C . ASN A 1 97 ? -15.695 -2.865 -10.727 1 82.12 97 ASN A C 1
ATOM 755 O O . ASN A 1 97 ? -15.375 -2.992 -11.906 1 82.12 97 ASN A O 1
ATOM 759 N N . SER A 1 98 ? -15.891 -3.967 -10.039 1 56.09 98 SER A N 1
ATOM 760 C CA . SER A 1 98 ? -16.453 -5.105 -10.758 1 56.09 98 SER A CA 1
ATOM 761 C C . SER A 1 98 ? -17.812 -4.773 -11.344 1 56.09 98 SER A C 1
ATOM 763 O O . SER A 1 98 ? -18.531 -3.932 -10.805 1 56.09 98 SER A O 1
ATOM 765 N N . MET B 1 1 ? -0.362 -16.734 -18.922 1 91.81 1 MET B N 1
ATOM 766 C CA . MET B 1 1 ? -0.97 -15.992 -17.812 1 91.81 1 MET B CA 1
ATOM 767 C C . MET B 1 1 ? -0.714 -16.688 -16.484 1 91.81 1 MET B C 1
ATOM 769 O O . MET B 1 1 ? -1.031 -17.859 -16.328 1 91.81 1 MET B O 1
ATOM 773 N N . THR B 1 2 ? 0.081 -16.109 -15.602 1 97.38 2 THR B N 1
ATOM 774 C CA . THR B 1 2 ? 0.459 -16.656 -14.305 1 97.38 2 THR B CA 1
ATOM 775 C C . THR B 1 2 ? -0.257 -15.93 -13.172 1 97.38 2 THR B C 1
ATOM 777 O O . THR B 1 2 ? -0.365 -14.703 -13.188 1 97.38 2 THR B O 1
ATOM 780 N N . ILE B 1 3 ? -0.79 -16.781 -12.281 1 97.94 3 ILE B N 1
ATOM 781 C CA . ILE B 1 3 ? -1.356 -16.203 -11.062 1 97.94 3 ILE B CA 1
ATOM 782 C C . ILE B 1 3 ? -0.347 -16.312 -9.922 1 97.94 3 ILE B C 1
ATOM 784 O O . ILE B 1 3 ? 0.023 -17.422 -9.516 1 97.94 3 ILE B O 1
ATOM 788 N N . TRP B 1 4 ? 0.069 -15.156 -9.445 1 98.19 4 TRP B N 1
ATOM 789 C CA . TRP B 1 4 ? 1.022 -15.055 -8.344 1 98.19 4 TRP B CA 1
ATOM 790 C C . TRP B 1 4 ? 0.305 -14.789 -7.023 1 98.19 4 TRP B C 1
ATOM 792 O O . TRP B 1 4 ? -0.554 -13.906 -6.938 1 98.19 4 TRP B O 1
ATOM 802 N N . LEU B 1 5 ? 0.629 -15.625 -6.035 1 98.12 5 LEU B N 1
ATOM 803 C CA . LEU B 1 5 ? 0.281 -15.297 -4.656 1 98.12 5 LEU B CA 1
ATOM 804 C C . LEU B 1 5 ? 1.499 -14.781 -3.898 1 98.12 5 LEU B C 1
ATOM 806 O O . LEU B 1 5 ? 2.461 -15.523 -3.682 1 98.12 5 LEU B O 1
ATOM 810 N N . VAL B 1 6 ? 1.427 -13.531 -3.512 1 97.06 6 VAL B N 1
ATOM 811 C CA . VAL B 1 6 ? 2.582 -12.906 -2.877 1 97.06 6 VAL B CA 1
ATOM 812 C C . VAL B 1 6 ? 2.248 -12.555 -1.429 1 97.06 6 VAL B C 1
ATOM 814 O O . VAL B 1 6 ? 1.565 -11.562 -1.165 1 97.06 6 VAL B O 1
ATOM 817 N N . THR B 1 7 ? 2.74 -13.305 -0.497 1 95.31 7 THR B N 1
ATOM 818 C CA . THR B 1 7 ? 2.535 -13.07 0.929 1 95.31 7 THR B CA 1
ATOM 819 C C . THR B 1 7 ? 3.48 -13.93 1.76 1 95.31 7 THR B C 1
ATOM 821 O O . THR B 1 7 ? 3.795 -15.062 1.378 1 95.31 7 THR B O 1
ATOM 824 N N . ARG B 1 8 ? 3.902 -13.352 2.826 1 92.5 8 ARG B N 1
ATOM 825 C CA . ARG B 1 8 ? 4.723 -14.133 3.746 1 92.5 8 ARG B CA 1
ATOM 826 C C . ARG B 1 8 ? 3.875 -14.719 4.871 1 92.5 8 ARG B C 1
ATOM 828 O O . ARG B 1 8 ? 4.379 -15.469 5.711 1 92.5 8 ARG B O 1
ATOM 835 N N . HIS B 1 9 ? 2.574 -14.367 4.969 1 93.56 9 HIS B N 1
ATOM 836 C CA . HIS B 1 9 ? 1.716 -14.734 6.09 1 93.56 9 HIS B CA 1
ATOM 837 C C . HIS B 1 9 ? 0.988 -16.047 5.824 1 93.56 9 HIS B C 1
ATOM 839 O O . HIS B 1 9 ? 0.175 -16.125 4.898 1 93.56 9 HIS B O 1
ATOM 845 N N . PRO B 1 10 ? 1.174 -17.031 6.676 1 95.56 10 PRO B N 1
ATOM 846 C CA . PRO B 1 10 ? 0.512 -18.312 6.461 1 95.56 10 PRO B CA 1
ATOM 847 C C . PRO B 1 10 ? -1.011 -18.203 6.469 1 95.56 10 PRO B C 1
ATOM 849 O O . PRO B 1 10 ? -1.689 -18.922 5.727 1 95.56 10 PRO B O 1
ATOM 852 N N . GLY B 1 11 ? -1.509 -17.328 7.328 1 96.75 11 GLY B N 1
ATOM 853 C CA . GLY B 1 11 ? -2.949 -17.125 7.359 1 96.75 11 GLY B CA 1
ATOM 854 C C . GLY B 1 11 ? -3.514 -16.672 6.027 1 96.75 11 GLY B C 1
ATOM 855 O O . GLY B 1 11 ? -4.59 -17.109 5.617 1 96.75 11 GLY B O 1
ATOM 856 N N . ALA B 1 12 ? -2.846 -15.859 5.355 1 96.69 12 ALA B N 1
ATOM 857 C CA . ALA B 1 12 ? -3.281 -15.359 4.055 1 96.69 12 ALA B CA 1
ATOM 858 C C . ALA B 1 12 ? -3.24 -16.469 3.002 1 96.69 12 AL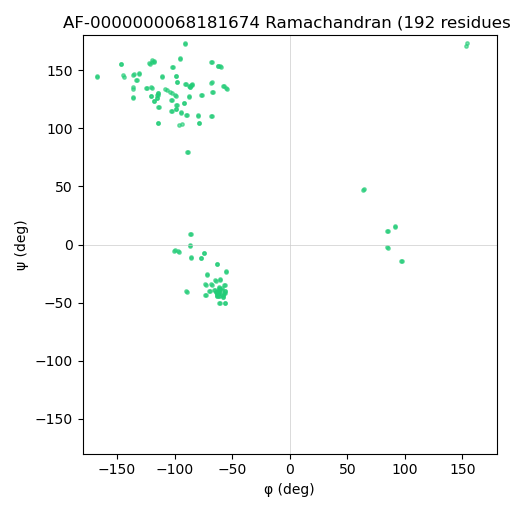A B C 1
ATOM 860 O O . ALA B 1 12 ? -4.141 -16.562 2.164 1 96.69 12 ALA B O 1
ATOM 861 N N . ILE B 1 13 ? -2.217 -17.266 3.076 1 97.44 13 ILE B N 1
ATOM 862 C CA . ILE B 1 13 ? -2.096 -18.375 2.141 1 97.44 13 ILE B CA 1
ATOM 863 C C . ILE B 1 13 ? -3.289 -19.328 2.301 1 97.44 13 ILE B C 1
ATOM 865 O O . ILE B 1 13 ? -3.955 -19.656 1.321 1 97.44 13 ILE B O 1
ATOM 869 N N . GLU B 1 14 ? -3.469 -19.641 3.492 1 97.75 14 GLU B N 1
ATOM 870 C CA . GLU B 1 14 ? -4.582 -20.547 3.795 1 97.75 14 GLU B CA 1
ATOM 871 C C . GLU B 1 14 ? -5.918 -19.922 3.395 1 97.75 14 GLU B C 1
ATOM 873 O O . GLU B 1 14 ? -6.781 -20.594 2.834 1 97.75 14 GLU B O 1
ATOM 878 N N . TRP B 1 15 ? -6.129 -18.672 3.707 1 97.94 15 TRP B N 1
ATOM 879 C CA . TRP B 1 15 ? -7.375 -17.969 3.391 1 97.94 15 TRP B CA 1
ATOM 880 C C . TRP B 1 15 ? -7.641 -18 1.889 1 97.94 15 TRP B C 1
ATOM 882 O O . TRP B 1 15 ? -8.75 -18.312 1.456 1 97.94 15 TRP B O 1
ATOM 892 N N . VAL B 1 16 ? -6.664 -17.734 1.087 1 97.62 16 VAL B N 1
ATOM 893 C CA . VAL B 1 16 ? -6.824 -17.703 -0.364 1 97.62 16 VAL B CA 1
ATOM 894 C C . VAL B 1 16 ? -7.199 -19.094 -0.87 1 97.62 16 VAL B C 1
ATOM 896 O O . VAL B 1 16 ? -8.086 -19.234 -1.719 1 97.62 16 VAL B O 1
ATOM 899 N N . ALA B 1 17 ? -6.543 -20.078 -0.293 1 97.31 17 ALA B N 1
ATOM 900 C CA . ALA B 1 17 ? -6.867 -21.453 -0.662 1 97.31 17 ALA B CA 1
ATOM 901 C C . ALA B 1 17 ? -8.328 -21.781 -0.343 1 97.31 17 ALA B C 1
ATOM 903 O O . ALA B 1 17 ? -9.023 -22.391 -1.152 1 97.31 17 ALA B O 1
ATOM 904 N N . ARG B 1 18 ? -8.734 -21.281 0.701 1 96.94 18 ARG B N 1
ATOM 905 C CA . ARG B 1 18 ? -10.094 -21.562 1.144 1 96.94 18 ARG B CA 1
ATOM 906 C C . ARG B 1 18 ? -11.117 -20.844 0.259 1 96.94 18 ARG B C 1
ATOM 908 O O . ARG B 1 18 ? -12.281 -21.234 0.2 1 96.94 18 ARG B O 1
ATOM 915 N N . GLN B 1 19 ? -10.727 -19.812 -0.306 1 96.38 19 GLN B N 1
ATOM 916 C CA . GLN B 1 19 ? -11.609 -19.094 -1.224 1 96.38 19 GLN B CA 1
ATOM 917 C C . GLN B 1 19 ? -11.742 -19.844 -2.549 1 96.38 19 GLN B C 1
ATOM 919 O O . GLN B 1 19 ? -12.492 -19.422 -3.434 1 96.38 19 GLN B O 1
ATOM 924 N N . GLY B 1 20 ? -10.914 -20.906 -2.666 1 96.31 20 GLY B N 1
ATOM 925 C CA . GLY B 1 20 ? -10.961 -21.688 -3.885 1 96.31 20 GLY B CA 1
ATOM 926 C C . GLY B 1 20 ? -10.102 -21.125 -5 1 96.31 20 GLY B C 1
ATOM 927 O O . GLY B 1 20 ? -10.266 -21.5 -6.164 1 96.31 20 GLY B O 1
ATOM 928 N N . ILE B 1 21 ? -9.32 -20.25 -4.699 1 95.75 21 ILE B N 1
ATOM 929 C CA . ILE B 1 21 ? -8.445 -19.641 -5.695 1 95.75 21 ILE B CA 1
ATOM 930 C C . ILE B 1 21 ? -7.16 -20.453 -5.828 1 95.75 21 ILE B C 1
ATOM 932 O O . ILE B 1 21 ? -6.5 -20.75 -4.828 1 95.75 21 ILE B O 1
ATOM 936 N N . GLN B 1 22 ? -6.891 -20.797 -7.055 1 96.38 22 GLN B N 1
ATOM 937 C CA . GLN B 1 22 ? -5.629 -21.453 -7.355 1 96.38 22 GLN B CA 1
ATOM 938 C C . GLN B 1 22 ? -4.594 -20.469 -7.879 1 96.38 22 GLN B C 1
ATOM 940 O O . GLN B 1 22 ? -4.934 -19.547 -8.625 1 96.38 22 GLN B O 1
ATOM 945 N N . TRP B 1 23 ? -3.375 -20.688 -7.402 1 97.69 23 TRP B N 1
ATOM 946 C CA . TRP B 1 23 ? -2.273 -19.875 -7.914 1 97.69 23 TRP B CA 1
ATOM 947 C C . TRP B 1 23 ? -1.193 -20.75 -8.531 1 97.69 23 TRP B C 1
ATOM 949 O O . TRP B 1 23 ? -1.116 -21.953 -8.242 1 97.69 23 TRP B O 1
ATOM 959 N N . ASP B 1 24 ? -0.473 -20.203 -9.398 1 98.12 24 ASP B N 1
ATOM 960 C CA . ASP B 1 24 ? 0.587 -20.922 -10.086 1 98.12 24 ASP B CA 1
ATOM 961 C C . ASP B 1 24 ? 1.907 -20.828 -9.328 1 98.12 24 ASP B C 1
ATOM 963 O O . ASP B 1 24 ? 2.67 -21.797 -9.273 1 98.12 24 ASP B O 1
ATOM 967 N N . LYS B 1 25 ? 2.189 -19.641 -8.797 1 97.62 25 LYS B N 1
ATOM 968 C CA . LYS B 1 25 ? 3.438 -19.359 -8.094 1 97.62 25 LYS B CA 1
ATOM 969 C C . LYS B 1 25 ? 3.176 -18.641 -6.777 1 97.62 25 LYS B C 1
ATOM 971 O O . LYS B 1 25 ? 2.287 -17.797 -6.695 1 97.62 25 LYS B O 1
ATOM 976 N N . HIS B 1 26 ? 3.943 -19 -5.766 1 97.06 26 HIS B N 1
ATOM 977 C CA . HIS B 1 26 ? 3.908 -18.344 -4.469 1 97.06 26 HIS B CA 1
ATOM 978 C C . HIS B 1 26 ? 5.266 -17.734 -4.117 1 97.06 26 HIS B C 1
ATOM 980 O O . HIS B 1 26 ? 6.3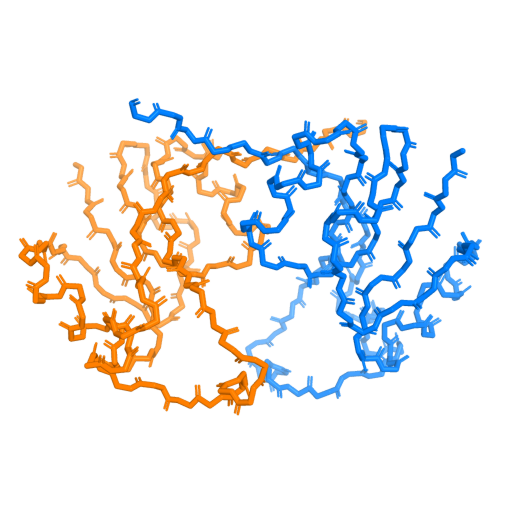01 -18.359 -4.348 1 97.06 26 HIS B O 1
ATOM 986 N N . ALA B 1 27 ? 5.23 -16.484 -3.621 1 95.06 27 ALA B N 1
ATOM 987 C CA . ALA B 1 27 ? 6.461 -15.859 -3.146 1 95.06 27 ALA B CA 1
ATOM 988 C C . ALA B 1 27 ? 6.195 -14.984 -1.931 1 95.06 27 ALA B C 1
ATOM 990 O O . ALA B 1 27 ? 5.168 -14.297 -1.865 1 95.06 27 ALA B O 1
ATOM 991 N N . ALA B 1 28 ? 7.176 -14.945 -0.963 1 91.81 28 ALA B N 1
ATOM 992 C CA . ALA B 1 28 ? 7.098 -14.023 0.17 1 91.81 28 ALA B CA 1
ATOM 993 C C . ALA B 1 28 ? 7.379 -12.586 -0.264 1 91.81 28 ALA B C 1
ATOM 995 O O . ALA B 1 28 ? 6.852 -11.641 0.32 1 91.81 28 ALA B O 1
ATOM 996 N N . HIS B 1 29 ? 8.234 -12.469 -1.192 1 88.94 29 HIS B N 1
ATOM 997 C CA . HIS B 1 29 ? 8.602 -11.188 -1.787 1 88.94 29 HIS B CA 1
ATOM 998 C C . HIS B 1 29 ? 8.68 -11.289 -3.309 1 88.94 29 HIS B C 1
ATOM 1000 O O . HIS B 1 29 ? 9.25 -12.234 -3.846 1 88.94 29 HIS B O 1
ATOM 1006 N N . LEU B 1 30 ? 8.094 -10.344 -4.012 1 90.06 30 LEU B N 1
ATOM 1007 C CA . LEU B 1 30 ? 8.031 -10.391 -5.469 1 90.06 30 LEU B CA 1
ATOM 1008 C C . LEU B 1 30 ? 9.062 -9.453 -6.09 1 90.06 30 LEU B C 1
ATOM 1010 O O . LEU B 1 30 ? 9.219 -8.312 -5.637 1 90.06 30 LEU B O 1
ATOM 1014 N N . ASP B 1 31 ? 9.773 -9.961 -6.977 1 90.5 31 ASP B N 1
ATOM 1015 C CA . ASP B 1 31 ? 10.539 -9.125 -7.902 1 90.5 31 ASP B CA 1
ATOM 1016 C C . ASP B 1 31 ? 9.711 -8.789 -9.141 1 90.5 31 ASP B C 1
ATOM 1018 O O . ASP B 1 31 ? 9.422 -9.672 -9.961 1 90.5 31 ASP B O 1
ATOM 1022 N N . PRO B 1 32 ? 9.359 -7.578 -9.273 1 91.62 32 PRO B N 1
ATOM 1023 C CA . PRO B 1 32 ? 8.477 -7.211 -10.383 1 91.62 32 PRO B CA 1
ATOM 1024 C C . PRO B 1 32 ? 9.031 -7.625 -11.742 1 91.62 32 PRO B C 1
ATOM 1026 O O . PRO B 1 32 ? 8.273 -7.742 -12.711 1 91.62 32 PRO B O 1
ATOM 1029 N N . CYS B 1 33 ? 10.336 -7.797 -11.82 1 92 33 CYS B N 1
ATOM 1030 C CA . CYS B 1 33 ? 10.938 -8.188 -13.094 1 92 33 CYS B CA 1
ATOM 1031 C C . CYS B 1 33 ? 10.438 -9.555 -13.539 1 92 33 CYS B C 1
ATOM 1033 O O . CYS B 1 33 ? 10.555 -9.914 -14.711 1 92 33 CYS B O 1
ATOM 1035 N N . GLU B 1 34 ? 9.891 -10.266 -12.656 1 94.88 34 GLU B N 1
ATOM 1036 C CA . GLU B 1 34 ? 9.383 -11.602 -12.961 1 94.88 34 GLU B CA 1
ATOM 1037 C C . GLU B 1 34 ? 7.965 -11.539 -13.516 1 94.88 34 GLU B C 1
ATOM 1039 O O . GLU B 1 34 ? 7.453 -12.539 -14.031 1 94.88 34 GLU B O 1
ATOM 1044 N N . ILE B 1 35 ? 7.312 -10.43 -13.445 1 96.31 35 ILE B N 1
ATOM 1045 C CA . ILE B 1 35 ? 5.926 -10.273 -13.867 1 96.31 35 ILE B CA 1
ATOM 1046 C C . ILE B 1 35 ? 5.867 -9.984 -15.367 1 96.31 35 ILE B C 1
ATOM 1048 O O . ILE B 1 35 ? 6.66 -9.188 -15.883 1 96.31 35 ILE B O 1
ATOM 1052 N N . THR B 1 36 ? 4.98 -10.602 -16 1 96 36 THR B N 1
ATOM 1053 C CA . THR B 1 36 ? 4.742 -10.352 -17.422 1 96 36 THR B CA 1
ATOM 1054 C C . THR B 1 36 ? 3.316 -9.852 -17.641 1 96 36 THR B C 1
ATOM 1056 O O . THR B 1 36 ? 2.443 -10.047 -16.797 1 96 36 THR B O 1
ATOM 1059 N N . ALA B 1 37 ? 3.195 -9.188 -18.797 1 97.81 37 ALA B N 1
ATOM 1060 C CA . ALA B 1 37 ? 1.871 -8.68 -19.141 1 97.81 37 ALA B CA 1
ATOM 1061 C C . ALA B 1 37 ? 0.838 -9.805 -19.141 1 97.81 37 ALA B C 1
ATOM 1063 O O . ALA B 1 37 ? 1.103 -10.898 -19.656 1 97.81 37 ALA B O 1
ATOM 1064 N N . GLY B 1 38 ? -0.283 -9.539 -18.547 1 98.06 38 GLY B N 1
ATOM 1065 C CA . GLY B 1 38 ? -1.351 -10.531 -18.516 1 98.06 38 GLY B CA 1
ATOM 1066 C C . GLY B 1 38 ? -1.373 -11.344 -17.234 1 98.06 38 GLY B C 1
ATOM 1067 O O . GLY B 1 38 ? -2.363 -12.016 -16.938 1 98.06 38 GLY B O 1
ATOM 1068 N N . ASP B 1 39 ? -0.307 -11.289 -16.438 1 98.38 39 ASP B N 1
ATOM 1069 C CA . ASP B 1 39 ? -0.275 -11.977 -15.148 1 98.38 39 ASP B CA 1
ATOM 1070 C C . ASP B 1 39 ? -1.254 -11.336 -14.164 1 98.38 39 ASP B C 1
ATOM 1072 O O . ASP B 1 39 ? -1.748 -10.234 -14.398 1 98.38 39 ASP B O 1
ATOM 1076 N N . THR B 1 40 ? -1.604 -12.133 -13.227 1 98.19 40 THR B N 1
ATOM 1077 C CA . THR B 1 40 ? -2.361 -11.664 -12.07 1 98.19 40 THR B CA 1
ATOM 1078 C C . THR B 1 40 ? -1.538 -11.789 -10.789 1 98.19 40 THR B C 1
ATOM 1080 O O . THR B 1 40 ? -0.933 -12.836 -10.539 1 98.19 40 THR B O 1
ATOM 1083 N N . VAL B 1 41 ? -1.464 -10.742 -10.07 1 98.25 41 VAL B N 1
ATOM 1084 C CA . VAL B 1 41 ? -0.744 -10.758 -8.805 1 98.25 41 VAL B CA 1
ATOM 1085 C C . VAL B 1 41 ? -1.72 -10.508 -7.656 1 98.25 41 VAL B C 1
ATOM 1087 O O . VAL B 1 41 ? -2.453 -9.516 -7.656 1 98.25 41 VAL B O 1
ATOM 1090 N N . ILE B 1 42 ? -1.711 -11.406 -6.688 1 97.75 42 ILE B N 1
ATOM 1091 C CA . ILE B 1 42 ? -2.547 -11.336 -5.496 1 97.75 42 ILE B CA 1
ATOM 1092 C C . ILE B 1 42 ? -1.67 -11.156 -4.262 1 97.75 42 ILE B C 1
ATOM 1094 O O . ILE B 1 42 ? -0.744 -11.938 -4.027 1 97.75 42 ILE B O 1
ATOM 1098 N N . GLY B 1 43 ? -2.055 -10.133 -3.434 1 95 43 GLY B N 1
ATOM 1099 C CA . GLY B 1 43 ? -1.353 -9.922 -2.178 1 95 43 GLY B CA 1
ATOM 1100 C C . GLY B 1 43 ? -1.411 -8.484 -1.698 1 95 43 GLY B C 1
ATOM 1101 O O . GLY B 1 43 ? -1.951 -7.617 -2.387 1 95 43 GLY B O 1
ATOM 1102 N N . SER B 1 44 ? -0.971 -8.273 -0.519 1 91 44 SER B N 1
ATOM 1103 C CA . SER B 1 44 ? -0.829 -6.918 0.013 1 91 44 SER B CA 1
ATOM 1104 C C . SER B 1 44 ? 0.582 -6.383 -0.205 1 91 44 SER B C 1
ATOM 1106 O O . SER B 1 44 ? 1.518 -6.781 0.491 1 91 44 SER B O 1
ATOM 1108 N N . LEU B 1 45 ? 0.75 -5.543 -1.13 1 92 45 LEU B N 1
ATOM 1109 C CA . LEU B 1 45 ? 2.072 -5.074 -1.534 1 92 45 LEU B CA 1
ATOM 1110 C C . LEU B 1 45 ? 2.195 -3.564 -1.348 1 92 45 LEU B C 1
ATOM 1112 O O . LEU B 1 45 ? 1.188 -2.855 -1.315 1 92 45 LEU B O 1
ATOM 1116 N N . PRO B 1 46 ? 3.463 -3.107 -1.213 1 90.44 46 PRO B N 1
ATOM 1117 C CA . PRO B 1 46 ? 3.658 -1.656 -1.186 1 90.44 46 PRO B CA 1
ATOM 1118 C C . PRO B 1 46 ? 3.166 -0.971 -2.459 1 90.44 46 PRO B 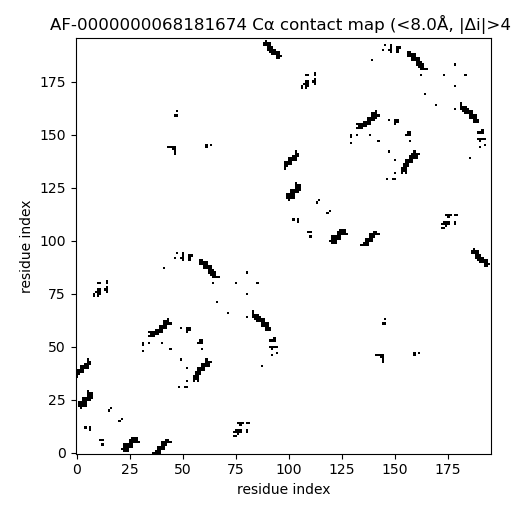C 1
ATOM 1120 O O . PRO B 1 46 ? 3.188 -1.572 -3.535 1 90.44 46 PRO B O 1
ATOM 1123 N N . ILE B 1 47 ? 2.797 0.208 -2.348 1 95 47 ILE B N 1
ATOM 1124 C CA . ILE B 1 47 ? 2.188 0.982 -3.424 1 95 47 ILE B CA 1
ATOM 1125 C C . ILE B 1 47 ? 3.121 1.01 -4.633 1 95 47 ILE B C 1
ATOM 1127 O O . ILE B 1 47 ? 2.672 0.891 -5.773 1 95 47 ILE B O 1
ATOM 1131 N N . ASN B 1 48 ? 4.422 1.179 -4.414 1 92.44 48 ASN B N 1
ATOM 1132 C CA . ASN B 1 48 ? 5.359 1.3 -5.523 1 92.44 48 ASN B CA 1
ATOM 1133 C C . ASN B 1 48 ? 5.48 -0.007 -6.301 1 92.44 48 ASN B C 1
ATOM 1135 O O . ASN B 1 48 ? 5.645 0.006 -7.523 1 92.44 48 ASN B O 1
ATOM 1139 N N . LEU B 1 49 ? 5.391 -1.075 -5.621 1 92.5 49 LEU B N 1
ATOM 1140 C CA . LEU B 1 49 ? 5.449 -2.365 -6.301 1 92.5 49 LEU B CA 1
ATOM 1141 C C . LEU B 1 49 ? 4.16 -2.633 -7.07 1 92.5 49 LEU B C 1
ATOM 1143 O O . LEU B 1 49 ? 4.195 -3.131 -8.195 1 92.5 49 LEU B O 1
ATOM 1147 N N . ALA B 1 50 ? 3.043 -2.334 -6.438 1 96.25 50 ALA B N 1
ATOM 1148 C CA . ALA B 1 50 ? 1.761 -2.459 -7.129 1 96.25 50 ALA B CA 1
ATOM 1149 C C . ALA B 1 50 ? 1.746 -1.633 -8.406 1 96.25 50 ALA B C 1
ATOM 1151 O O . ALA B 1 50 ? 1.24 -2.084 -9.438 1 96.25 50 ALA B O 1
ATOM 1152 N N . ALA B 1 51 ? 2.314 -0.478 -8.328 1 96.56 51 ALA B N 1
ATOM 1153 C CA . ALA B 1 51 ? 2.393 0.384 -9.508 1 96.56 51 ALA B CA 1
ATOM 1154 C C . ALA B 1 51 ? 3.223 -0.269 -10.609 1 96.56 51 ALA B C 1
ATOM 1156 O O . ALA B 1 51 ? 2.855 -0.214 -11.789 1 96.56 51 ALA B O 1
ATOM 1157 N N . GLU B 1 52 ? 4.328 -0.815 -10.203 1 95.62 52 GLU B N 1
ATOM 1158 C CA . GLU B 1 52 ? 5.18 -1.479 -11.188 1 95.62 52 GLU B CA 1
ATOM 1159 C C . GLU B 1 52 ? 4.465 -2.664 -11.828 1 95.62 52 GLU B C 1
ATOM 1161 O O . GLU B 1 52 ? 4.582 -2.891 -13.031 1 95.62 52 GLU B O 1
ATOM 1166 N N . ILE B 1 53 ? 3.762 -3.439 -11.047 1 96.88 53 ILE B N 1
ATOM 1167 C CA . ILE B 1 53 ? 2.973 -4.562 -11.539 1 96.88 53 ILE B CA 1
ATOM 1168 C C . ILE B 1 53 ? 1.979 -4.074 -12.586 1 96.88 53 ILE B C 1
ATOM 1170 O O . ILE B 1 53 ? 1.893 -4.645 -13.68 1 96.88 53 ILE B O 1
ATOM 1174 N N . CYS B 1 54 ? 1.24 -3.049 -12.273 1 97.81 54 CYS B N 1
ATOM 1175 C CA . CYS B 1 54 ? 0.277 -2.479 -13.211 1 97.81 54 CYS B CA 1
ATOM 1176 C C . CYS B 1 54 ? 0.974 -1.96 -14.461 1 97.81 54 CYS B C 1
ATOM 1178 O O . CYS B 1 54 ? 0.482 -2.152 -15.578 1 97.81 54 CYS B O 1
ATOM 1180 N N . ASN B 1 55 ? 2.066 -1.336 -14.227 1 97 55 ASN B N 1
ATOM 1181 C CA . ASN B 1 55 ? 2.824 -0.781 -15.344 1 97 55 ASN B CA 1
ATOM 1182 C C . ASN B 1 55 ? 3.266 -1.869 -16.312 1 97 55 ASN B C 1
ATOM 1184 O O . ASN 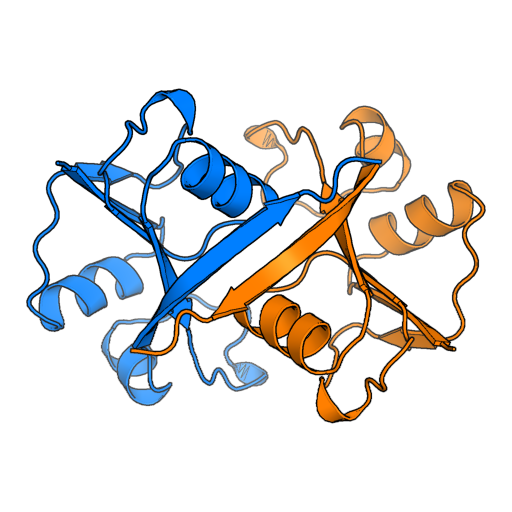B 1 55 ? 3.381 -1.622 -17.516 1 97 55 ASN B O 1
ATOM 1188 N N . ARG B 1 56 ? 3.48 -2.986 -15.859 1 97.19 56 ARG B N 1
ATOM 1189 C CA . ARG B 1 56 ? 3.947 -4.102 -16.672 1 97.19 56 ARG B CA 1
ATOM 1190 C C . ARG B 1 56 ? 2.775 -4.84 -17.312 1 97.19 56 ARG B C 1
ATOM 1192 O O . ARG B 1 56 ? 2.967 -5.859 -17.984 1 97.19 56 ARG B O 1
ATOM 1199 N N . GLY B 1 57 ? 1.648 -4.371 -17.016 1 97.75 57 GLY B N 1
ATOM 1200 C CA . GLY B 1 57 ? 0.477 -4.879 -17.703 1 97.75 57 GLY B CA 1
ATOM 1201 C C . GLY B 1 57 ? -0.178 -6.047 -17 1 97.75 57 GLY B C 1
ATOM 1202 O O . GLY B 1 57 ? -0.97 -6.781 -17.594 1 97.75 57 GLY B O 1
ATOM 1203 N N . ALA B 1 58 ? 0.172 -6.258 -15.742 1 98.12 58 ALA B N 1
ATOM 1204 C CA . ALA B 1 58 ? -0.453 -7.305 -14.938 1 98.12 58 ALA B CA 1
ATOM 1205 C C . ALA B 1 58 ? -1.608 -6.746 -14.109 1 98.12 58 ALA B C 1
ATOM 1207 O O . ALA B 1 58 ? -1.736 -5.531 -13.953 1 98.12 58 ALA B O 1
ATOM 1208 N N . ARG B 1 59 ? -2.455 -7.621 -13.695 1 98.06 59 ARG B N 1
ATOM 1209 C CA . ARG B 1 59 ? -3.537 -7.254 -12.797 1 98.06 59 ARG B CA 1
ATOM 1210 C C . ARG B 1 59 ? -3.111 -7.406 -11.336 1 98.06 59 ARG B C 1
ATOM 1212 O O . ARG B 1 59 ? -2.451 -8.383 -10.977 1 98.06 59 ARG B O 1
ATOM 1219 N N . TYR B 1 60 ? -3.492 -6.46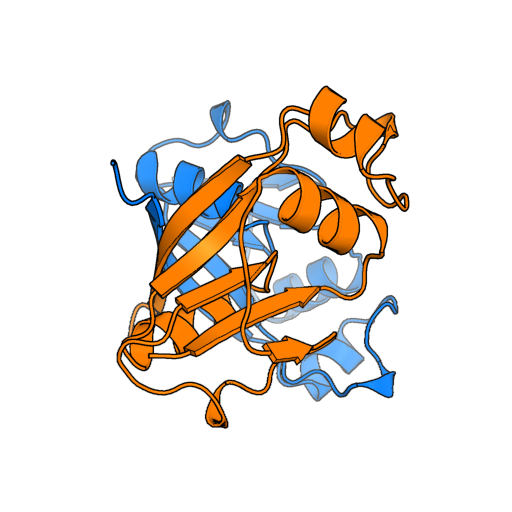1 -10.531 1 98.12 60 TYR B N 1
ATOM 1220 C CA . TYR B 1 60 ? -3.127 -6.488 -9.125 1 98.12 60 TYR B CA 1
ATOM 1221 C C . TYR B 1 60 ? -4.367 -6.566 -8.234 1 98.12 60 TYR B C 1
ATOM 1223 O O . TYR B 1 60 ? -5.262 -5.723 -8.336 1 98.12 60 TYR B O 1
ATOM 1231 N N . PHE B 1 61 ? -4.406 -7.574 -7.414 1 98 61 PHE B N 1
ATOM 1232 C CA . PHE B 1 61 ? -5.473 -7.758 -6.434 1 98 61 PHE B CA 1
ATOM 1233 C C . PHE B 1 61 ? -4.926 -7.633 -5.016 1 98 61 PHE B C 1
ATOM 1235 O O . PHE B 1 61 ? -4.102 -8.445 -4.59 1 98 61 PHE B O 1
ATOM 1242 N N . ASN B 1 62 ? -5.414 -6.68 -4.316 1 97.38 62 ASN B N 1
ATOM 1243 C CA . ASN B 1 62 ? -5.059 -6.449 -2.92 1 97.38 62 ASN B CA 1
ATOM 1244 C C . ASN B 1 62 ? -5.938 -7.266 -1.976 1 97.38 62 ASN B C 1
ATOM 1246 O O . ASN B 1 62 ? -7.145 -7.375 -2.188 1 97.38 62 ASN B O 1
ATOM 1250 N N . LEU B 1 63 ? -5.324 -7.887 -0.966 1 95.69 63 LEU B N 1
ATOM 1251 C CA . LEU B 1 63 ? -6.082 -8.469 0.133 1 95.69 63 LEU B CA 1
ATOM 1252 C C . LEU B 1 63 ? -6.523 -7.395 1.121 1 95.69 63 LEU B C 1
ATOM 1254 O O . LEU B 1 63 ? -5.723 -6.922 1.929 1 95.69 63 LEU B O 1
ATOM 1258 N N . SER B 1 64 ? -7.773 -7.027 1.113 1 93.25 64 SER B N 1
ATOM 1259 C CA . SER B 1 64 ? -8.328 -5.977 1.96 1 93.25 64 SER B CA 1
ATOM 1260 C C . SER B 1 64 ? -9.031 -6.559 3.18 1 93.25 64 SER B C 1
ATOM 1262 O O . SER B 1 64 ? -9.656 -7.617 3.094 1 93.25 64 SER B O 1
ATOM 1264 N N . LEU B 1 65 ? -8.891 -5.824 4.238 1 92.38 65 LEU B N 1
ATOM 1265 C CA . LEU B 1 65 ? -9.469 -6.258 5.504 1 92.38 65 LEU B CA 1
ATOM 1266 C C . LEU B 1 65 ? -10.188 -5.105 6.203 1 92.38 65 LEU B C 1
ATOM 1268 O O . LEU B 1 65 ? -9.805 -3.945 6.039 1 92.38 65 LEU B O 1
ATOM 1272 N N . ASN B 1 66 ? -11.227 -5.375 6.895 1 90.38 66 ASN B N 1
ATOM 1273 C CA . ASN B 1 66 ? -11.727 -4.508 7.953 1 90.38 66 ASN B CA 1
ATOM 1274 C C . ASN B 1 66 ? -11.102 -4.844 9.305 1 90.38 66 ASN B C 1
ATOM 1276 O O . ASN B 1 66 ? -11.703 -5.555 10.109 1 90.38 66 ASN B O 1
ATOM 1280 N N . LEU B 1 67 ? -9.953 -4.387 9.469 1 86.31 67 LEU B N 1
ATOM 1281 C CA . LEU B 1 67 ? -9.109 -4.809 10.586 1 86.31 67 LEU B CA 1
ATOM 1282 C C . LEU B 1 67 ? -9.25 -3.85 11.766 1 86.31 67 LEU B C 1
ATOM 1284 O O . LEU B 1 67 ? -8.867 -2.682 11.672 1 86.31 67 LEU B O 1
ATOM 1288 N N . PRO B 1 68 ? -9.805 -4.379 12.805 1 86.75 68 PRO B N 1
ATOM 1289 C CA . PRO B 1 68 ? -9.852 -3.516 13.984 1 86.75 68 PRO B CA 1
ATOM 1290 C C . PRO B 1 68 ? -8.461 -3.125 14.492 1 86.75 68 PRO B C 1
ATOM 1292 O O . PRO B 1 68 ? -7.492 -3.848 14.25 1 86.75 68 PRO B O 1
ATOM 1295 N N . ALA B 1 69 ? -8.375 -1.995 15.148 1 81.31 69 ALA B N 1
ATOM 1296 C CA . ALA B 1 69 ? -7.105 -1.398 15.57 1 81.31 69 ALA B CA 1
ATOM 1297 C C . ALA B 1 69 ? -6.301 -2.363 16.438 1 81.31 69 ALA B C 1
ATOM 1299 O O . ALA B 1 69 ? -5.074 -2.432 16.328 1 81.31 69 ALA B O 1
ATOM 1300 N N . HIS B 1 70 ? -7.008 -3.15 17.25 1 84.69 70 HIS B N 1
ATOM 1301 C CA . HIS B 1 70 ? -6.316 -3.979 18.234 1 84.69 70 HIS B CA 1
ATOM 1302 C C . HIS B 1 70 ? -5.691 -5.207 17.578 1 84.69 70 HIS B C 1
ATOM 1304 O O . HIS B 1 70 ? -4.859 -5.883 18.188 1 84.69 70 HIS B O 1
ATOM 1310 N N . LEU B 1 71 ? -5.996 -5.512 16.359 1 86.19 71 LEU B N 1
ATOM 1311 C CA . LEU B 1 71 ? -5.445 -6.664 15.656 1 86.19 71 LEU B CA 1
ATOM 1312 C C . LEU B 1 71 ? -4.309 -6.238 14.727 1 86.19 71 LEU B C 1
ATOM 1314 O O . LEU B 1 71 ? -3.619 -7.086 14.156 1 86.19 71 LEU B O 1
ATOM 1318 N N . ARG B 1 72 ? -4.105 -4.934 14.648 1 78.81 72 ARG B N 1
ATOM 1319 C CA . ARG B 1 72 ? -3.064 -4.453 13.75 1 78.81 72 ARG B CA 1
ATOM 1320 C C . ARG B 1 72 ? -1.68 -4.852 14.25 1 78.81 72 ARG B C 1
ATOM 1322 O O . ARG B 1 72 ? -1.422 -4.828 15.453 1 78.81 72 ARG B O 1
ATOM 1329 N N . GLY B 1 73 ? -0.805 -5.273 13.289 1 75.5 73 GLY B N 1
ATOM 1330 C CA . GLY B 1 73 ? 0.555 -5.664 13.625 1 75.5 73 GLY B CA 1
ATOM 1331 C C . GLY B 1 73 ? 0.67 -7.117 14.055 1 75.5 73 GLY B C 1
ATOM 1332 O O . GLY B 1 73 ? 1.771 -7.605 14.312 1 75.5 73 GLY B O 1
ATOM 1333 N N . ARG B 1 74 ? -0.438 -7.809 14.125 1 83.69 74 ARG B N 1
ATOM 1334 C CA . ARG B 1 74 ? -0.427 -9.203 14.547 1 83.69 74 ARG B CA 1
ATOM 1335 C C . ARG B 1 74 ? -0.537 -10.141 13.344 1 83.69 74 ARG B C 1
ATOM 1337 O O . ARG B 1 74 ? -1.084 -9.758 12.305 1 83.69 74 ARG B O 1
ATOM 1344 N N . GLU B 1 75 ? 0.025 -11.281 13.617 1 90.88 75 GLU B N 1
ATOM 1345 C CA . GLU B 1 75 ? -0.196 -12.344 12.633 1 90.88 75 GLU B CA 1
ATOM 1346 C C . GLU B 1 75 ? -1.595 -12.938 12.773 1 90.88 75 GLU B C 1
ATOM 1348 O O . GLU B 1 75 ? -1.979 -13.391 13.852 1 90.88 75 GLU B O 1
ATOM 1353 N N . LEU B 1 76 ? -2.328 -13.023 11.703 1 94.62 76 LEU B N 1
ATOM 1354 C CA . LEU B 1 76 ? -3.711 -13.484 11.719 1 94.62 76 LEU B CA 1
ATOM 1355 C C . LEU B 1 76 ? -3.836 -14.844 11.031 1 94.62 76 LEU B C 1
ATOM 1357 O O . LEU B 1 76 ? -3.15 -15.109 10.047 1 94.62 76 LEU B O 1
ATOM 1361 N N . ASP B 1 77 ? -4.734 -15.633 11.609 1 96 77 ASP B N 1
ATOM 1362 C CA . ASP B 1 77 ? -5.023 -16.875 10.914 1 96 77 ASP B CA 1
ATOM 1363 C C . ASP B 1 77 ? -6.188 -16.703 9.938 1 96 77 ASP B C 1
ATOM 1365 O O . ASP B 1 77 ? -6.793 -15.641 9.867 1 96 77 ASP B O 1
ATOM 1369 N N . ALA B 1 78 ? -6.484 -17.734 9.133 1 97.06 78 ALA B N 1
ATOM 1370 C CA . ALA B 1 78 ? -7.473 -17.656 8.062 1 97.06 78 ALA B CA 1
ATOM 1371 C C . ALA B 1 78 ? -8.859 -17.359 8.617 1 97.06 78 ALA B C 1
ATOM 1373 O O . ALA B 1 78 ? -9.641 -16.625 8 1 97.06 78 ALA B O 1
ATOM 1374 N N . ALA B 1 79 ? -9.164 -17.953 9.688 1 96.94 79 ALA B N 1
ATOM 1375 C CA . ALA B 1 79 ? -10.469 -17.734 10.289 1 96.94 79 ALA B CA 1
ATOM 1376 C C . ALA B 1 79 ? -10.641 -16.266 10.719 1 96.94 79 ALA B C 1
ATOM 1378 O O . ALA B 1 79 ? -11.703 -15.68 10.516 1 96.94 79 ALA B O 1
ATOM 1379 N N . THR B 1 80 ? -9.594 -15.766 11.312 1 96.44 80 THR B N 1
ATOM 1380 C CA . THR B 1 80 ? -9.633 -14.367 11.719 1 96.44 80 THR B CA 1
ATOM 1381 C C . THR B 1 80 ? -9.727 -13.453 10.508 1 96.44 80 THR B C 1
ATOM 1383 O O . THR B 1 80 ? -10.43 -12.438 10.531 1 96.44 80 THR B O 1
ATOM 1386 N N . LEU B 1 81 ? -9.016 -13.781 9.422 1 96.38 81 LEU B N 1
ATOM 1387 C CA . LEU B 1 81 ? -9.133 -13.016 8.188 1 96.38 81 LEU B CA 1
ATOM 1388 C C . LEU B 1 81 ? -10.57 -12.992 7.695 1 96.38 81 LEU B C 1
ATOM 1390 O O . LEU B 1 81 ? -11.078 -11.938 7.301 1 96.38 81 LEU B O 1
ATOM 1394 N N . THR B 1 82 ? -11.164 -14.117 7.754 1 96.31 82 THR B N 1
ATOM 1395 C CA . THR B 1 82 ? -12.562 -14.203 7.352 1 96.31 82 THR B CA 1
ATOM 1396 C C . THR B 1 82 ? -13.438 -13.328 8.242 1 96.31 82 THR B C 1
ATOM 1398 O O . THR B 1 82 ? -14.312 -12.617 7.742 1 96.31 82 THR B O 1
ATOM 1401 N N . ALA B 1 83 ? -13.156 -13.359 9.516 1 95.69 83 ALA B N 1
ATOM 1402 C CA . ALA B 1 83 ? -13.914 -12.562 10.469 1 95.69 83 ALA B CA 1
ATOM 1403 C C . ALA B 1 83 ? -13.727 -11.07 10.211 1 95.69 83 ALA B C 1
ATOM 1405 O O . ALA B 1 83 ? -14.633 -10.273 10.445 1 95.69 83 ALA B O 1
ATOM 1406 N N . CYS B 1 84 ? -12.562 -10.766 9.727 1 95.38 84 CYS B N 1
ATOM 1407 C CA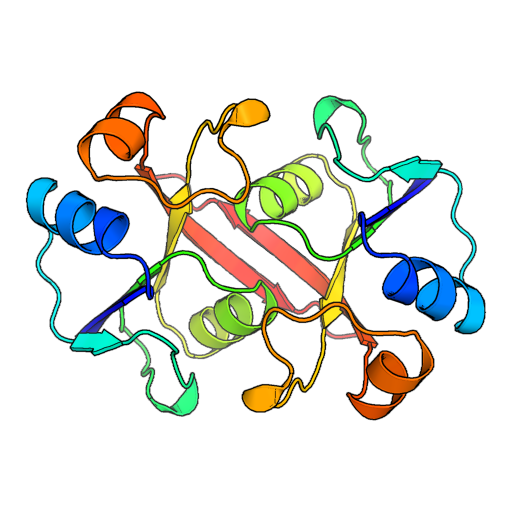 . CYS B 1 84 ? -12.258 -9.383 9.414 1 95.38 84 CYS B CA 1
ATOM 1408 C C . CYS B 1 84 ? -12.727 -9.023 8.008 1 95.38 84 CYS B C 1
ATOM 1410 O O . CYS B 1 84 ? -12.328 -7.992 7.457 1 95.38 84 CYS B O 1
ATOM 1412 N N . GLU B 1 85 ? -13.469 -9.875 7.344 1 95.56 85 GLU B N 1
ATOM 1413 C CA . GLU B 1 85 ? -14.094 -9.656 6.039 1 95.56 85 GLU B CA 1
ATOM 1414 C C . GLU B 1 85 ? -13.031 -9.469 4.953 1 95.56 85 GLU B C 1
ATOM 1416 O O . GLU B 1 85 ? -13.133 -8.555 4.137 1 95.56 85 GLU B O 1
ATOM 1421 N N . ALA B 1 86 ? -12.141 -10.336 5.008 1 95.31 86 ALA B N 1
ATOM 1422 C CA . ALA B 1 86 ? -11.102 -10.32 3.982 1 95.31 86 ALA B CA 1
ATOM 1423 C C . ALA B 1 86 ? -11.695 -10.445 2.586 1 95.31 86 ALA B C 1
ATOM 1425 O O . ALA B 1 86 ? -12.641 -11.211 2.371 1 95.31 86 ALA B O 1
ATOM 1426 N N . ARG B 1 87 ? -11.242 -9.695 1.688 1 95 87 ARG B N 1
ATOM 1427 C CA . ARG B 1 87 ? -11.656 -9.742 0.291 1 95 87 ARG B CA 1
ATOM 1428 C C . ARG B 1 87 ? -10.5 -9.391 -0.639 1 95 87 ARG B C 1
ATOM 1430 O O . ARG B 1 87 ? -9.578 -8.68 -0.243 1 95 87 ARG B O 1
ATOM 1437 N N . LEU B 1 88 ? -10.562 -9.859 -1.851 1 96.25 88 LEU B N 1
ATOM 1438 C CA . LEU B 1 88 ? -9.625 -9.492 -2.904 1 96.25 88 LEU B CA 1
ATOM 1439 C C . LEU B 1 88 ? -10.211 -8.414 -3.807 1 96.25 88 LEU B C 1
ATOM 1441 O O . LEU B 1 88 ? -11.281 -8.602 -4.387 1 96.25 88 LEU B O 1
ATOM 1445 N N . GLU B 1 89 ? -9.547 -7.34 -3.842 1 97 89 GLU B N 1
ATOM 1446 C CA . GLU B 1 89 ? -10.031 -6.215 -4.637 1 97 89 GLU B CA 1
ATOM 1447 C C . GLU B 1 89 ? -8.977 -5.754 -5.637 1 97 89 GLU B C 1
ATOM 1449 O O . GLU B 1 89 ? -7.809 -5.59 -5.281 1 97 89 GLU B O 1
ATOM 1454 N N . GLU B 1 90 ? -9.461 -5.555 -6.812 1 97.94 90 GLU B N 1
ATOM 1455 C CA . GLU B 1 90 ? -8.539 -5.148 -7.871 1 97.94 90 GLU B CA 1
ATOM 1456 C C . GLU B 1 90 ? -8.32 -3.639 -7.859 1 97.94 90 GLU B C 1
ATOM 1458 O O . GLU B 1 90 ? -9.273 -2.867 -7.707 1 97.94 90 GLU B O 1
ATOM 1463 N N . TYR B 1 91 ? -7.078 -3.27 -8.031 1 98.31 91 TYR B N 1
ATOM 1464 C CA . TYR B 1 91 ? -6.719 -1.856 -8.094 1 98.31 91 TYR B CA 1
ATOM 1465 C C . TYR B 1 91 ? -5.84 -1.567 -9.305 1 98.31 91 TYR B C 1
ATOM 1467 O O . TYR B 1 91 ? -5.074 -2.43 -9.742 1 98.31 91 TYR B O 1
ATOM 1475 N N . ILE B 1 92 ? -6 -0.408 -9.828 1 98.25 92 ILE B N 1
ATOM 1476 C CA . ILE B 1 92 ? -5.031 0.174 -10.75 1 98.25 92 ILE B CA 1
ATOM 1477 C C . ILE B 1 92 ? -4.195 1.227 -10.023 1 98.25 92 ILE B C 1
ATOM 1479 O O . ILE B 1 92 ? -4.746 2.129 -9.383 1 98.25 92 ILE B O 1
ATOM 1483 N N . VAL B 1 93 ? -2.951 1.047 -10.07 1 98 93 VAL B N 1
ATOM 1484 C CA . VAL B 1 93 ? -2.01 1.959 -9.43 1 98 93 VAL B CA 1
ATOM 1485 C C . VAL B 1 93 ? -1.058 2.537 -10.469 1 98 93 VAL B C 1
ATOM 1487 O O . VAL B 1 93 ? -0.437 1.793 -11.234 1 98 93 VAL B O 1
ATOM 1490 N N . LYS B 1 94 ? -0.958 3.879 -10.492 1 98 94 LYS B N 1
ATOM 1491 C CA . LYS B 1 94 ? -0.107 4.547 -11.477 1 98 94 LYS B CA 1
ATOM 1492 C C . LYS B 1 94 ? 0.709 5.66 -10.828 1 98 94 LYS B C 1
ATOM 1494 O O . LYS B 1 94 ? 0.163 6.5 -10.109 1 98 94 LYS B O 1
ATOM 1499 N N . LYS B 1 95 ? 1.971 5.594 -11.023 1 97.44 95 LYS B N 1
ATOM 1500 C CA . LYS B 1 95 ? 2.805 6.723 -10.625 1 97.44 95 LYS B CA 1
ATOM 1501 C C . LYS B 1 95 ? 2.516 7.953 -11.477 1 97.44 95 LYS B C 1
ATOM 1503 O O . LYS B 1 95 ? 2.412 7.852 -12.703 1 97.44 95 LYS B O 1
ATOM 1508 N N . VAL B 1 96 ? 2.328 9.039 -10.781 1 95.69 96 VAL B N 1
ATOM 1509 C CA . VAL B 1 96 ? 2.121 10.281 -11.523 1 95.69 96 VAL B CA 1
ATOM 1510 C C . VAL B 1 96 ? 3.465 10.836 -11.992 1 95.69 96 VAL B C 1
ATOM 1512 O O . VAL B 1 96 ? 4.398 10.969 -11.203 1 95.69 96 VAL B O 1
ATOM 1515 N N . ASN B 1 97 ? 3.744 10.812 -13.25 1 81.38 97 ASN B N 1
ATOM 1516 C CA . ASN B 1 97 ? 4.992 11.312 -13.82 1 81.38 97 ASN B CA 1
ATOM 1517 C C . ASN B 1 97 ? 5.102 12.828 -13.688 1 81.38 97 ASN B C 1
ATOM 1519 O O . ASN B 1 97 ? 4.125 13.547 -13.906 1 81.38 97 ASN B O 1
ATOM 1523 N N . SER B 1 98 ? 6.004 13.273 -12.844 1 55.66 98 SER B N 1
ATOM 1524 C CA . SER B 1 98 ? 6.227 14.719 -12.844 1 55.66 98 SER B CA 1
ATOM 1525 C C . SER B 1 98 ? 6.699 15.203 -14.211 1 55.66 98 SER B C 1
ATOM 1527 O O . SER B 1 98 ? 7.324 14.445 -14.961 1 55.66 98 SER B O 1
#

Solvent-accessible surface area (backbone atoms only — not comparable to full-atom values): 10913 Å² total; per-residue (Å²): 121,50,36,35,38,40,53,74,50,69,19,56,55,52,37,44,46,71,72,68,56,81,63,76,45,75,34,63,69,82,61,67,87,76,60,46,63,60,18,35,40,36,32,74,63,58,59,72,57,46,18,51,38,35,69,45,47,23,46,40,27,35,62,44,64,62,68,55,77,90,58,61,96,56,91,56,48,36,68,55,38,54,74,24,56,52,43,78,44,40,44,49,33,41,70,56,78,127,121,49,34,34,38,37,52,75,49,66,20,57,55,51,36,44,48,72,72,66,55,82,62,76,43,77,32,64,69,82,59,67,86,75,60,45,63,60,19,36,40,37,33,74,60,57,60,70,57,47,18,51,40,37,71,46,48,23,45,40,27,32,62,42,64,61,70,56,78,89,57,62,95,55,91,56,47,35,68,55,38,54,73,25,56,50,43,78,44,41,44,48,35,41,71,56,80,129

Sequence (196 aa):
MTIWLVTRHPGAIEWVARQGIQWDKHAAHLDPCEITAGDTVIGSLPINLAAEICNRGARYFNLSLNLPAHLRGRELDAATLTACEARLEEYIVKKVNSMTIWLVTRHPGAIEWVARQGIQWDKHAAHLDPCEITAGDTVIGSLPINLAAEICNRGARYFNLSLNLPAHLRGRELDAATLTACEARLEEYIVKKVNS

Radius of gyration: 16.8 Å; Cα contacts (8 Å, |Δi|>4): 387; chains: 2; bounding box: 37×44×37 Å

Secondary structure (DSSP, 8-state):
--EEEE-S-HHHHHHHHHTT---SEEESS--GGG--TT-EEEE---HHHHHHHHHTT-EEEEEE----GGGTTS---HHHHHHTT-EEEEEEEEE---/--EEEE-S-HHHHHHHHHTT---SEEESS--GGG--TT-EEEE---HHHHHHHHHTT-EEEEEE----GGGTTS---HHHHHHTT-EEEEEEEEE---

pLDDT: mean 94.19, std 5.96, range [55.66, 98.38]